Protein AF-A0A554IGR8-F1 (afdb_monomer)

Sequence (183 aa):
MKAIILAAGEGKRMLPLTRSVPKPLLRIKNKTILDYIFAALPEEIDHVVIVVGYLKKKIQEHIVGDDMANREEVVSCLSFEYSWVCAPSEYPRVSGIATIGEDRCIVEVIEKPEDPKSNMSAAGVMVIGSEIFNYTPTRHLNGEFYLTSLMNQFVKNYKVHAVIGDPRPQFISPDEIVKLNLL

Foldseek 3Di:
DEEEAEQADQPVVPPPQSVQPGQQQDDDDNDGVVRVVVVPDDPVHPYYHYHHHVVSVVVVVVVFDQFDFDPVLLVVQVVDQKAWEWEFAPQQQQAWAFDADPVQFTQAIDGRDPDHPHRTGTGSDIRDDPCLVVFDFDQDPVRDGDPRRSVRVVSNPDGYHHRYTYHDDDPPDPVSVVVVVVD

pLDDT: mean 86.44, std 9.11, range [54.78, 98.56]

Secondary structure (DSSP, 8-state):
-EEEEEE----GGGTTGGGTS-GGG-EETTEEHHHHHHHT--TT--EEEEEE-TTHHHHHHHHS-S----HHHHHHHTTSSSEEEEEE-S-TTSSEEEEE-TTSBEEEEEES-SS-S-SEEEEEEEE--GGGGGS-PPBPTTSPBPHHHHHHHHHHHS--EEEEPPP----SSHHHHHHHTT-

Solvent-accessible surface area (backbone atoms only — not comparable to full-atom values): 10598 Å² total; per-residue (Å²): 79,80,44,79,46,87,51,31,57,59,41,76,92,49,59,74,68,24,76,88,40,37,51,48,65,43,66,61,85,96,39,30,50,48,54,55,53,61,74,65,59,59,88,66,54,78,45,79,47,73,46,63,49,41,64,32,64,61,56,51,60,72,63,45,74,85,49,87,82,52,73,66,51,56,56,55,27,70,74,40,85,27,15,33,34,27,19,52,42,98,60,40,54,80,38,34,28,34,37,69,44,96,87,43,24,34,61,41,40,39,60,42,34,94,75,61,92,43,43,27,29,52,54,84,51,68,33,76,64,80,71,60,74,79,51,74,54,50,72,45,97,90,71,50,67,40,67,39,55,27,48,33,57,46,33,69,78,39,78,27,34,51,37,78,39,69,73,64,83,70,81,86,49,74,65,51,58,55,57,59,76,73,111

Mean predicted aligned error: 10.16 Å

Nearest PDB structures (foldseek):
  5z0a-assembly2_C-3  TM=5.706E-01  e=1.090E-10  Sulfurisphaera tokodaii str. 7
  3pkq-assembly3_C  TM=5.225E-01  e=1.421E-08  Salmonella enterica subsp. enterica serovar Typhimurium
  4b4b-assembly1_B-2  TM=5.246E-01  e=6.485E-08  Pseudomonas aeruginosa PAO1
  4b42-assembly2_B-3  TM=5.257E-01  e=7.840E-08  Pseudomonas aeruginosa PAO1
  4hoc-assembly1_A  TM=4.983E-01  e=2.357E-08  Aneurinibacillus thermoaerophilus

Radius of gyration: 18.06 Å; Cα contacts (8 Å, |Δi|>4): 307; chains: 1; bounding box: 44×44×48 Å

Structure (mmCIF, N/CA/C/O backbone):
data_AF-A0A554IGR8-F1
#
_entry.id   AF-A0A554IGR8-F1
#
loop_
_atom_site.group_PDB
_atom_site.id
_atom_site.type_symbol
_atom_site.label_atom_id
_atom_site.label_alt_id
_atom_site.label_comp_id
_atom_site.label_asym_id
_atom_site.label_entity_id
_atom_site.label_seq_id
_atom_site.pdbx_PDB_ins_code
_atom_site.Cartn_x
_atom_site.Cartn_y
_atom_site.Cartn_z
_atom_site.occupancy
_atom_site.B_iso_or_equiv
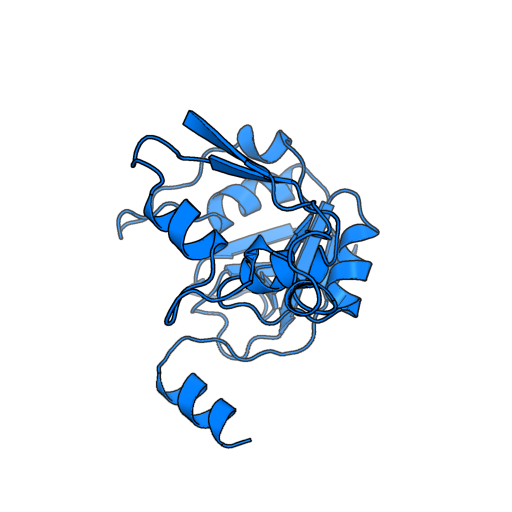_atom_site.auth_seq_id
_atom_site.auth_comp_id
_atom_site.auth_asym_id
_atom_site.auth_atom_id
_atom_site.pdbx_PDB_model_num
ATOM 1 N N . MET A 1 1 ? -10.960 8.496 -16.027 1.00 77.06 1 MET A N 1
ATOM 2 C CA . MET A 1 1 ? -11.425 7.302 -16.795 1.00 77.06 1 MET A CA 1
ATOM 3 C C . MET A 1 1 ? -10.674 6.070 -16.303 1.00 77.06 1 MET A C 1
ATOM 5 O O . MET A 1 1 ? -9.537 6.192 -15.876 1.00 77.06 1 MET A O 1
ATOM 9 N N . LYS A 1 2 ? -11.277 4.873 -16.362 1.00 70.62 2 LYS A N 1
ATOM 10 C CA . LYS A 1 2 ? -10.644 3.642 -15.848 1.00 70.62 2 LYS A CA 1
ATOM 11 C C . LYS A 1 2 ? -9.999 2.827 -16.972 1.00 70.62 2 LYS A C 1
ATOM 13 O O . LYS A 1 2 ? -10.607 2.673 -18.030 1.00 70.62 2 LYS A O 1
ATOM 18 N N . ALA A 1 3 ? -8.824 2.255 -16.718 1.00 66.62 3 ALA A N 1
ATOM 19 C CA . ALA A 1 3 ? -8.153 1.308 -17.610 1.00 66.62 3 ALA A CA 1
ATOM 20 C C . ALA A 1 3 ? -8.065 -0.089 -16.981 1.00 66.62 3 ALA A C 1
ATOM 22 O O . ALA A 1 3 ? -7.914 -0.231 -15.768 1.00 66.62 3 ALA A O 1
ATOM 23 N N . ILE A 1 4 ? -8.127 -1.129 -17.818 1.00 71.19 4 ILE A N 1
ATOM 24 C CA . ILE A 1 4 ? -7.912 -2.522 -17.409 1.00 71.19 4 ILE A CA 1
ATOM 25 C C . ILE A 1 4 ? -6.692 -3.070 -18.150 1.00 71.19 4 ILE A C 1
ATOM 27 O O . ILE A 1 4 ? -6.666 -3.077 -19.380 1.00 71.19 4 ILE A O 1
ATOM 31 N N . ILE A 1 5 ? -5.703 -3.575 -17.409 1.00 85.00 5 ILE A N 1
ATOM 32 C CA . ILE A 1 5 ? -4.516 -4.243 -17.959 1.00 85.00 5 ILE A CA 1
ATOM 33 C C . ILE A 1 5 ? -4.614 -5.746 -17.684 1.00 85.00 5 ILE A C 1
ATOM 35 O O . ILE A 1 5 ? -4.695 -6.189 -16.537 1.00 85.00 5 ILE A O 1
ATOM 39 N N . LEU A 1 6 ? -4.576 -6.554 -18.745 1.00 83.38 6 LEU A N 1
ATOM 40 C CA . LEU A 1 6 ? -4.605 -8.014 -18.644 1.00 83.38 6 LEU A CA 1
ATOM 41 C C . LEU A 1 6 ? -3.183 -8.573 -18.519 1.00 83.38 6 LEU A C 1
ATOM 43 O O . LEU A 1 6 ? -2.434 -8.643 -19.493 1.00 83.38 6 LEU A O 1
ATOM 47 N N . ALA A 1 7 ? -2.833 -9.021 -17.316 1.00 89.12 7 ALA A N 1
ATOM 48 C CA . ALA A 1 7 ? -1.498 -9.485 -16.945 1.00 89.12 7 ALA A CA 1
ATOM 49 C C . ALA A 1 7 ? -1.480 -10.956 -16.458 1.00 89.12 7 ALA A C 1
ATOM 51 O O . ALA A 1 7 ? -0.486 -11.425 -15.913 1.00 89.12 7 ALA A O 1
ATOM 52 N N . ALA A 1 8 ? -2.570 -11.708 -16.659 1.00 84.06 8 ALA A N 1
ATOM 53 C CA . ALA A 1 8 ? -2.774 -13.027 -16.049 1.00 84.06 8 ALA A CA 1
ATOM 54 C C . ALA A 1 8 ? -2.223 -14.237 -16.830 1.00 84.06 8 ALA A C 1
ATOM 56 O O . ALA A 1 8 ? -2.146 -15.334 -16.275 1.00 84.06 8 ALA A O 1
ATOM 57 N N . GLY A 1 9 ? -1.879 -14.074 -18.109 1.00 85.88 9 GLY A N 1
ATOM 58 C CA . GLY A 1 9 ? -1.561 -15.196 -18.997 1.00 85.88 9 GLY A CA 1
ATOM 59 C C . GLY A 1 9 ? -0.196 -15.851 -18.743 1.00 85.88 9 GLY A C 1
ATOM 60 O O . GLY A 1 9 ? 0.804 -15.167 -18.546 1.00 85.88 9 GLY A O 1
ATOM 61 N N . GLU 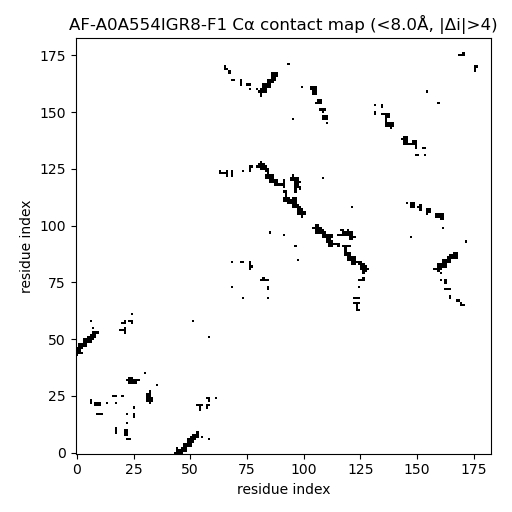A 1 10 ? -0.134 -17.182 -18.874 1.00 89.94 10 GLU A N 1
ATOM 62 C CA . GLU A 1 10 ? 1.105 -17.972 -18.720 1.00 89.94 10 GLU A CA 1
ATOM 63 C C . GLU A 1 10 ? 2.164 -17.697 -19.802 1.00 89.94 10 GLU A C 1
ATOM 65 O O . GLU A 1 10 ? 3.339 -18.003 -19.637 1.00 89.94 10 GLU A O 1
ATOM 70 N N . GLY A 1 11 ? 1.767 -17.149 -20.955 1.00 90.88 11 GLY A N 1
ATOM 71 C CA . GLY A 1 11 ? 2.710 -16.834 -22.029 1.00 90.88 11 GLY A CA 1
ATOM 72 C C . GLY A 1 11 ? 3.436 -18.062 -22.595 1.00 90.88 11 GLY A C 1
ATOM 73 O O . GLY A 1 11 ? 4.608 -17.955 -22.933 1.00 90.88 11 GLY A O 1
ATOM 74 N N . LYS A 1 12 ? 2.759 -19.213 -22.734 1.00 88.50 12 LYS A N 1
ATOM 75 C CA . LYS A 1 12 ? 3.353 -20.502 -23.168 1.00 88.50 12 LYS A CA 1
ATOM 76 C C . LYS A 1 12 ? 4.154 -20.430 -24.477 1.00 88.50 12 LYS A C 1
ATOM 78 O O . LYS A 1 12 ? 5.143 -21.131 -24.633 1.00 88.50 12 LYS A O 1
ATOM 83 N N . ARG A 1 13 ? 3.772 -19.536 -25.395 1.00 93.88 13 ARG A N 1
ATOM 84 C CA . ARG A 1 13 ? 4.483 -19.293 -26.668 1.00 93.88 13 ARG A CA 1
ATOM 85 C C . 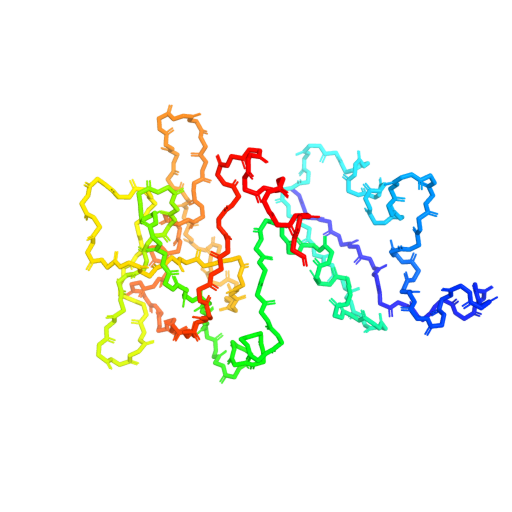ARG A 1 13 ? 5.846 -18.603 -26.513 1.00 93.88 13 ARG A C 1
ATOM 87 O O . ARG A 1 13 ? 6.603 -18.561 -27.468 1.00 93.88 13 ARG A O 1
ATOM 94 N N . MET A 1 14 ? 6.129 -18.038 -25.341 1.00 89.69 14 MET A N 1
ATOM 95 C CA . MET A 1 14 ? 7.370 -17.324 -25.015 1.00 89.69 14 MET A CA 1
ATOM 96 C C . MET A 1 14 ? 8.313 -18.176 -24.155 1.00 89.69 14 MET A C 1
ATOM 98 O O . MET A 1 14 ? 9.287 -17.661 -23.607 1.00 89.69 14 MET A O 1
ATOM 102 N N . LEU A 1 15 ? 8.026 -19.469 -23.989 1.00 86.75 15 LEU A N 1
ATOM 103 C CA . LEU A 1 15 ? 8.951 -20.373 -23.318 1.00 86.75 15 LEU A CA 1
ATOM 104 C C . LEU A 1 15 ? 10.293 -20.417 -24.081 1.00 86.75 15 LEU A C 1
ATOM 106 O O . LEU A 1 15 ? 10.292 -20.355 -25.309 1.00 86.75 15 LEU A O 1
ATOM 110 N N . PRO A 1 16 ? 11.433 -20.523 -23.372 1.00 94.75 16 PRO A N 1
ATOM 111 C CA . PRO A 1 16 ? 11.551 -20.749 -21.928 1.00 94.75 16 PRO A CA 1
ATOM 112 C C . PRO A 1 16 ? 11.460 -19.481 -21.061 1.00 94.75 16 PRO A C 1
ATOM 114 O O . PRO A 1 16 ? 11.399 -19.607 -19.840 1.00 94.75 16 PRO A O 1
ATOM 117 N N . LEU A 1 17 ? 11.418 -18.284 -21.654 1.00 91.00 17 LEU A N 1
ATOM 118 C CA . LEU A 1 17 ? 11.508 -17.003 -20.935 1.00 91.00 17 LEU A CA 1
ATOM 119 C C . LEU A 1 17 ? 10.406 -16.836 -19.888 1.00 91.00 17 LEU A C 1
ATOM 121 O O . LEU A 1 17 ? 10.638 -16.294 -18.811 1.00 91.00 17 LEU A O 1
ATOM 125 N N . THR A 1 18 ? 9.210 -17.337 -20.188 1.00 93.06 18 THR A N 1
ATOM 126 C CA . THR A 1 18 ? 8.048 -17.209 -19.308 1.00 93.06 18 THR A CA 1
ATOM 127 C C . THR A 1 18 ? 7.937 -18.278 -18.228 1.00 93.06 18 THR A C 1
ATOM 129 O O . THR A 1 18 ? 6.958 -18.281 -17.497 1.00 93.06 18 THR A O 1
ATOM 132 N N . ARG A 1 19 ? 8.919 -19.181 -18.081 1.00 93.81 19 ARG A N 1
ATOM 133 C CA . ARG A 1 19 ? 8.852 -20.280 -17.097 1.00 93.81 19 ARG A CA 1
ATOM 134 C C . ARG A 1 19 ? 8.891 -19.796 -15.642 1.00 93.81 19 ARG A C 1
ATOM 136 O O . ARG A 1 19 ? 8.279 -20.417 -14.778 1.00 93.81 19 ARG A O 1
ATOM 143 N N . SER A 1 20 ? 9.650 -18.739 -15.363 1.00 90.75 20 SER A N 1
ATOM 144 C CA . SER A 1 20 ? 9.856 -18.190 -14.011 1.00 90.75 20 SER A CA 1
ATOM 145 C C . SER A 1 20 ? 9.596 -16.683 -13.918 1.00 90.75 20 SER A C 1
ATOM 147 O O . SER A 1 20 ? 9.625 -16.119 -12.823 1.00 90.75 20 SER A O 1
ATOM 149 N N . VAL A 1 21 ? 9.308 -16.033 -15.048 1.00 92.12 21 VAL A N 1
ATOM 150 C CA . VAL A 1 21 ? 9.001 -14.603 -15.147 1.00 92.12 21 VAL A CA 1
ATOM 151 C C . VAL A 1 21 ? 7.709 -14.452 -15.951 1.00 92.12 21 VAL A C 1
ATOM 153 O O . VAL A 1 21 ? 7.653 -14.920 -17.085 1.00 92.12 21 VAL A O 1
ATOM 156 N N . PRO A 1 22 ? 6.641 -13.835 -15.418 1.00 93.31 22 PRO A N 1
ATOM 157 C CA . PRO A 1 22 ? 5.417 -13.662 -16.192 1.00 93.31 22 PRO A CA 1
ATOM 158 C C . PRO A 1 22 ? 5.676 -12.715 -17.367 1.00 93.31 22 PRO A C 1
ATOM 160 O O . PRO A 1 22 ? 6.459 -11.775 -17.246 1.00 93.31 22 PRO A O 1
ATOM 163 N N . LYS A 1 23 ? 5.002 -12.936 -18.507 1.00 95.75 23 LYS A N 1
ATOM 164 C CA . LYS A 1 23 ? 5.218 -12.140 -19.732 1.00 95.75 23 LYS A CA 1
ATOM 165 C C . LYS A 1 23 ? 5.220 -10.618 -19.480 1.00 95.75 23 LYS A C 1
ATOM 167 O O . LYS A 1 23 ? 6.131 -9.977 -19.993 1.00 95.75 23 LYS A O 1
ATOM 172 N N . PRO A 1 24 ? 4.286 -10.034 -18.698 1.00 94.56 24 PRO A N 1
ATOM 173 C CA . PRO A 1 24 ? 4.289 -8.599 -18.395 1.00 94.56 24 PRO A CA 1
ATOM 174 C C . PRO A 1 24 ? 5.589 -8.082 -17.761 1.00 94.56 24 PRO A C 1
ATOM 176 O O . PRO A 1 24 ? 5.929 -6.923 -17.952 1.00 94.56 24 PRO A O 1
ATOM 179 N N . LEU A 1 25 ? 6.342 -8.934 -17.059 1.00 94.94 25 LEU A N 1
ATOM 180 C CA . LEU A 1 25 ? 7.599 -8.570 -16.398 1.00 94.94 25 LEU A CA 1
ATOM 181 C C . LEU A 1 25 ? 8.849 -8.926 -17.208 1.00 94.94 25 LEU A C 1
ATOM 183 O O . LEU A 1 25 ? 9.968 -8.702 -16.745 1.00 94.94 25 LEU A O 1
ATOM 187 N N . LEU A 1 26 ? 8.696 -9.475 -18.418 1.00 94.56 26 LEU A N 1
ATOM 188 C CA . LEU A 1 26 ? 9.833 -9.610 -19.323 1.00 94.56 26 LEU A CA 1
ATOM 189 C C . LEU A 1 26 ? 10.370 -8.220 -19.661 1.00 94.56 26 LEU A C 1
ATOM 191 O O . LEU A 1 26 ? 9.604 -7.292 -19.927 1.00 94.56 26 LEU A O 1
ATOM 195 N N . ARG A 1 27 ? 11.695 -8.083 -19.643 1.00 92.81 27 ARG A N 1
ATOM 196 C CA . ARG A 1 27 ? 12.367 -6.808 -19.880 1.00 92.81 27 ARG A CA 1
ATOM 197 C C . ARG A 1 27 ? 12.650 -6.601 -21.362 1.00 92.81 27 ARG A C 1
ATOM 199 O O . ARG A 1 27 ? 13.173 -7.488 -22.034 1.00 92.81 27 ARG A O 1
ATOM 206 N N . ILE A 1 28 ? 12.337 -5.405 -21.845 1.00 92.44 28 ILE A N 1
ATOM 207 C CA . ILE A 1 28 ? 12.798 -4.869 -23.123 1.00 92.44 28 ILE A CA 1
ATOM 208 C C . ILE A 1 28 ? 13.694 -3.685 -22.762 1.00 92.44 28 ILE A C 1
ATOM 210 O O . ILE A 1 28 ? 13.233 -2.701 -22.187 1.00 92.44 28 ILE A O 1
ATOM 214 N N . LYS A 1 29 ? 14.996 -3.797 -23.046 1.00 91.81 29 LYS A N 1
ATOM 215 C CA . LYS A 1 29 ? 16.017 -2.896 -22.481 1.00 91.81 29 LYS A CA 1
ATOM 216 C C . LYS A 1 29 ? 15.926 -2.885 -20.940 1.00 91.81 29 LYS A C 1
ATOM 218 O O . LYS A 1 29 ? 15.974 -3.945 -20.324 1.00 91.81 29 LYS A O 1
ATOM 223 N N . ASN A 1 30 ? 15.804 -1.713 -20.319 1.00 88.81 30 ASN A N 1
ATOM 224 C CA . ASN A 1 30 ? 15.770 -1.514 -18.868 1.00 88.81 30 ASN A CA 1
ATOM 225 C C . ASN A 1 30 ? 14.352 -1.430 -18.272 1.00 88.81 30 ASN A C 1
ATOM 227 O O . ASN A 1 30 ? 14.226 -1.169 -17.081 1.00 88.81 30 ASN A O 1
ATOM 231 N N . LYS A 1 31 ? 13.299 -1.642 -19.071 1.00 86.38 31 LYS A N 1
ATOM 232 C CA . LYS A 1 31 ? 11.899 -1.559 -18.633 1.00 86.38 31 LYS A CA 1
ATOM 233 C C . LYS A 1 31 ? 11.168 -2.874 -18.882 1.00 86.38 31 LYS A C 1
ATOM 235 O O . LYS A 1 31 ? 11.452 -3.578 -19.855 1.00 86.38 31 LYS A O 1
ATOM 240 N N . THR A 1 32 ? 10.241 -3.230 -18.006 1.00 93.75 32 THR A N 1
ATOM 241 C CA . THR A 1 32 ? 9.337 -4.363 -18.232 1.00 93.75 32 THR A CA 1
ATOM 242 C C . THR A 1 32 ? 8.274 -4.011 -19.272 1.00 93.75 32 THR A C 1
ATOM 244 O O . THR A 1 32 ? 7.989 -2.837 -19.507 1.00 93.75 32 THR A O 1
ATOM 247 N N . ILE A 1 33 ? 7.660 -5.017 -19.905 1.00 91.25 33 ILE A N 1
ATOM 248 C CA . ILE A 1 33 ? 6.506 -4.801 -20.798 1.00 91.25 33 ILE A CA 1
ATOM 249 C C . ILE A 1 33 ? 5.400 -4.019 -20.072 1.00 91.25 33 ILE A C 1
ATOM 251 O O . ILE A 1 33 ? 4.779 -3.145 -20.673 1.00 91.25 33 ILE A O 1
ATOM 255 N N . LEU A 1 34 ? 5.178 -4.303 -18.788 1.00 91.25 34 LEU A N 1
ATOM 256 C CA . LEU A 1 34 ? 4.198 -3.610 -17.960 1.00 91.25 34 LEU A CA 1
ATOM 257 C C . LEU A 1 34 ? 4.544 -2.121 -17.773 1.00 91.25 34 LEU A C 1
ATOM 259 O O . LEU A 1 34 ? 3.657 -1.284 -17.921 1.00 91.25 34 LEU A O 1
ATOM 263 N N . ASP A 1 35 ? 5.820 -1.773 -17.575 1.00 91.00 35 ASP A N 1
ATOM 264 C CA . ASP A 1 35 ? 6.269 -0.371 -17.471 1.00 91.00 35 ASP A CA 1
ATOM 265 C C . ASP A 1 35 ? 6.009 0.420 -18.759 1.00 91.00 35 ASP A C 1
ATOM 267 O O . ASP A 1 35 ? 5.655 1.597 -18.716 1.00 91.00 35 ASP A O 1
ATOM 271 N N . TYR A 1 36 ? 6.172 -0.218 -19.922 1.00 86.12 36 TYR A N 1
ATOM 272 C CA . TYR A 1 36 ? 5.849 0.411 -21.205 1.00 86.12 36 TYR A CA 1
ATOM 273 C C . TYR A 1 36 ? 4.351 0.677 -21.361 1.00 86.12 36 TYR A C 1
ATOM 275 O O . TYR A 1 36 ? 3.983 1.696 -21.937 1.00 86.12 36 TYR A O 1
ATOM 283 N N . ILE A 1 37 ? 3.497 -0.217 -20.852 1.00 85.19 37 ILE A N 1
ATOM 284 C CA . ILE A 1 37 ? 2.043 -0.026 -20.878 1.00 85.19 37 ILE A CA 1
ATOM 285 C C . ILE A 1 37 ? 1.659 1.149 -19.980 1.00 85.19 37 ILE A C 1
ATOM 287 O O . ILE A 1 37 ? 0.926 2.021 -20.434 1.00 85.19 37 ILE A O 1
ATOM 291 N N . PHE A 1 38 ? 2.188 1.214 -18.752 1.00 86.31 38 PHE A N 1
ATOM 292 C CA . PHE A 1 38 ? 1.935 2.342 -17.851 1.00 86.31 38 PHE A CA 1
ATOM 293 C C . PHE A 1 38 ? 2.386 3.677 -18.446 1.00 86.31 38 PHE A C 1
ATOM 295 O O . PHE A 1 38 ? 1.632 4.641 -18.411 1.00 86.31 38 PHE A O 1
ATOM 302 N N . ALA A 1 39 ? 3.574 3.722 -19.057 1.00 84.56 39 ALA A N 1
ATOM 303 C CA . ALA A 1 39 ? 4.098 4.936 -19.684 1.00 84.56 39 ALA A CA 1
ATOM 304 C C . ALA A 1 39 ? 3.293 5.409 -20.911 1.00 84.56 39 ALA A C 1
ATOM 306 O O . ALA A 1 39 ? 3.479 6.538 -21.354 1.00 84.56 39 ALA A O 1
ATOM 307 N N . ALA A 1 40 ? 2.448 4.548 -21.484 1.00 86.00 40 ALA A N 1
ATOM 308 C CA . ALA A 1 40 ? 1.601 4.866 -22.630 1.00 86.00 40 ALA A CA 1
ATOM 309 C C . ALA A 1 40 ? 0.164 5.249 -22.235 1.00 86.00 40 ALA A C 1
ATOM 311 O O . ALA A 1 40 ? -0.633 5.572 -23.118 1.00 86.00 40 ALA A O 1
ATOM 312 N N . LEU A 1 41 ? -0.193 5.179 -20.947 1.00 79.12 41 LEU A N 1
ATOM 313 C CA . LEU A 1 41 ? -1.511 5.606 -20.484 1.00 79.12 41 LEU A CA 1
ATOM 314 C C . LEU A 1 41 ? -1.637 7.133 -20.611 1.00 79.12 41 LEU A C 1
ATOM 316 O O . LEU A 1 41 ? -0.716 7.845 -20.208 1.00 79.12 41 LEU A O 1
ATOM 320 N N . PRO A 1 42 ? -2.748 7.644 -21.167 1.00 76.62 42 PRO A N 1
ATOM 321 C CA . PRO A 1 42 ? -2.968 9.077 -21.283 1.00 76.62 42 PRO A CA 1
ATOM 322 C C . PRO A 1 42 ? -3.431 9.661 -19.935 1.00 76.62 42 PRO A C 1
ATOM 324 O O . PRO A 1 42 ? -3.919 8.927 -19.071 1.00 76.62 42 PRO A O 1
ATOM 327 N N . GLU A 1 43 ? -3.275 10.973 -19.749 1.00 82.44 43 GLU A N 1
ATOM 328 C CA . GLU A 1 43 ? -3.510 11.653 -18.461 1.00 82.44 43 GLU A CA 1
ATOM 329 C C . GLU A 1 43 ? -4.960 11.538 -17.956 1.00 82.44 43 GLU A C 1
ATOM 331 O O . GLU A 1 43 ? -5.214 11.639 -16.758 1.00 82.44 43 GLU A O 1
ATOM 336 N N . GLU A 1 44 ? -5.928 11.272 -18.838 1.00 83.19 44 GLU A N 1
ATOM 337 C CA . GLU A 1 44 ? -7.336 11.086 -18.478 1.00 83.19 44 GLU A CA 1
ATOM 338 C C . GLU A 1 44 ? -7.611 9.748 -17.763 1.00 83.19 44 GLU A C 1
ATOM 340 O O . GLU A 1 44 ? -8.721 9.536 -17.253 1.00 83.19 44 GLU A O 1
ATOM 345 N N . ILE A 1 45 ? -6.642 8.822 -17.733 1.00 70.62 45 ILE A N 1
ATOM 346 C CA . ILE A 1 45 ? -6.727 7.585 -16.950 1.00 70.62 45 ILE A CA 1
ATOM 347 C C . ILE A 1 45 ? -6.308 7.861 -15.504 1.00 70.62 45 ILE A C 1
ATOM 349 O O . ILE A 1 45 ? -5.132 7.996 -15.192 1.00 70.62 45 ILE A O 1
ATOM 353 N N . ASP A 1 46 ? -7.289 7.871 -14.605 1.00 74.31 46 ASP A N 1
ATOM 354 C CA . ASP A 1 46 ? -7.110 8.145 -13.173 1.00 74.31 46 ASP A CA 1
ATOM 355 C C . ASP A 1 46 ? -7.082 6.866 -12.318 1.00 74.31 46 ASP A C 1
ATOM 357 O O . ASP A 1 46 ? -6.665 6.898 -11.164 1.00 74.31 46 ASP A O 1
ATOM 361 N N . HIS A 1 47 ? -7.515 5.727 -12.873 1.00 74.25 47 HIS A N 1
ATOM 362 C CA . HIS A 1 47 ? -7.544 4.437 -12.184 1.00 74.25 47 HIS A CA 1
ATOM 363 C C . HIS A 1 47 ? -7.158 3.295 -13.124 1.00 74.25 47 HIS A C 1
ATOM 365 O O . HIS A 1 47 ? -7.701 3.166 -14.226 1.00 74.25 47 HIS A O 1
ATOM 371 N N . VAL A 1 48 ? -6.293 2.399 -12.647 1.00 79.44 48 VAL A N 1
ATOM 372 C CA . VAL A 1 48 ? -5.874 1.198 -13.378 1.00 79.44 48 VAL A CA 1
ATOM 373 C C . VAL A 1 48 ? -6.215 -0.049 -12.572 1.00 79.44 48 VAL A C 1
ATOM 375 O O . VAL A 1 48 ? -5.796 -0.202 -11.428 1.00 79.44 48 VAL A O 1
ATOM 378 N N . VAL A 1 49 ? -6.952 -0.971 -13.189 1.00 82.00 49 VAL A N 1
ATOM 379 C CA . VAL A 1 49 ? -7.210 -2.312 -12.655 1.00 82.00 49 VAL A CA 1
ATOM 380 C C . VAL A 1 49 ? -6.326 -3.306 -13.395 1.00 82.00 49 VAL A C 1
ATOM 382 O O . VAL A 1 49 ? -6.328 -3.357 -14.625 1.00 82.00 49 VAL A O 1
ATOM 385 N N . ILE A 1 50 ? -5.578 -4.128 -12.662 1.00 84.69 50 ILE A N 1
ATOM 386 C CA . ILE A 1 50 ? -4.638 -5.085 -13.253 1.00 84.69 50 ILE A CA 1
ATOM 387 C C . ILE A 1 50 ? -5.112 -6.495 -12.934 1.00 84.69 50 ILE A C 1
ATOM 389 O O . ILE A 1 50 ? -5.131 -6.926 -11.783 1.00 84.69 50 ILE A O 1
ATOM 393 N N . VAL A 1 51 ? -5.494 -7.230 -13.974 1.00 80.81 51 VAL A N 1
ATOM 394 C CA . VAL A 1 51 ? -5.952 -8.614 -13.845 1.00 80.81 51 VAL A CA 1
ATOM 395 C C . VAL A 1 51 ? -4.734 -9.529 -13.859 1.00 80.81 51 VAL A C 1
ATOM 397 O O . VAL A 1 51 ? -4.105 -9.718 -14.902 1.00 80.81 51 VAL A O 1
ATOM 400 N N . VAL A 1 52 ? -4.400 -10.104 -12.705 1.00 85.38 52 VAL A N 1
ATOM 401 C CA . VAL A 1 52 ? -3.230 -10.977 -12.512 1.00 85.38 52 VAL A CA 1
ATOM 402 C C . VAL A 1 52 ? -3.628 -12.441 -12.306 1.00 85.38 52 VAL A C 1
ATOM 404 O O . VAL A 1 52 ? -4.715 -12.748 -11.828 1.00 85.38 52 VAL A O 1
ATOM 407 N N . GLY A 1 53 ? -2.729 -13.365 -12.658 1.00 86.31 53 GLY A N 1
ATOM 408 C CA . GLY A 1 53 ? -2.974 -14.810 -12.602 1.00 86.31 53 GLY A CA 1
ATOM 409 C C . GLY A 1 53 ? -1.675 -15.601 -12.487 1.00 86.31 53 GLY A C 1
ATOM 410 O O . GLY A 1 53 ? -1.168 -15.813 -11.383 1.00 86.31 53 GLY A O 1
ATOM 411 N N . TYR A 1 54 ? -1.111 -16.024 -13.620 1.00 89.56 54 TYR A N 1
ATOM 412 C CA . TYR A 1 54 ? 0.176 -16.720 -13.649 1.00 89.56 54 TYR A CA 1
ATOM 413 C C . TYR A 1 54 ? 1.292 -15.869 -13.029 1.00 89.56 54 TYR A C 1
ATOM 415 O O . TYR A 1 54 ? 1.487 -14.718 -13.412 1.00 89.56 54 TYR A O 1
ATOM 423 N N . LEU A 1 55 ? 2.007 -16.439 -12.050 1.00 86.94 55 LEU A N 1
ATOM 424 C CA . LEU A 1 55 ? 3.029 -15.746 -11.252 1.00 86.94 55 LEU A CA 1
ATOM 425 C C . LEU A 1 55 ? 2.557 -14.382 -10.708 1.00 86.94 55 LEU A C 1
ATOM 427 O O . LEU A 1 55 ? 3.373 -13.474 -10.555 1.00 86.94 55 LEU A O 1
ATOM 431 N N . LYS A 1 56 ? 1.257 -14.250 -10.378 1.00 82.94 56 LYS A N 1
ATOM 432 C CA . LYS A 1 56 ? 0.628 -13.000 -9.908 1.00 82.94 56 LYS A CA 1
ATOM 433 C C . LYS A 1 56 ? 1.442 -12.250 -8.858 1.00 82.94 56 LYS A C 1
ATOM 435 O O . LYS A 1 56 ? 1.510 -11.033 -8.918 1.00 82.94 56 LYS A O 1
ATOM 440 N N . LYS A 1 57 ? 2.109 -12.981 -7.961 1.00 75.00 57 LYS A N 1
ATOM 441 C CA . LYS A 1 57 ? 2.931 -12.419 -6.885 1.00 75.00 57 LYS A CA 1
ATOM 442 C C . LYS A 1 57 ? 4.044 -11.519 -7.406 1.00 75.00 57 LYS A C 1
ATOM 444 O O . LYS A 1 57 ? 4.150 -10.397 -6.955 1.00 75.00 57 LYS A O 1
ATOM 449 N N . LYS A 1 58 ? 4.778 -11.958 -8.433 1.00 83.44 58 LYS A N 1
ATOM 450 C CA . LYS A 1 58 ? 5.846 -11.153 -9.041 1.00 83.44 58 LYS A CA 1
ATOM 451 C C . LYS A 1 58 ? 5.303 -9.867 -9.659 1.00 83.44 58 LYS A C 1
ATOM 453 O O . LYS A 1 58 ? 5.986 -8.857 -9.670 1.00 83.44 58 LYS A O 1
ATOM 458 N N . ILE A 1 59 ? 4.086 -9.921 -10.207 1.00 83.56 59 ILE A N 1
ATOM 459 C CA . ILE A 1 59 ? 3.428 -8.749 -10.797 1.00 83.56 59 ILE A CA 1
ATOM 460 C C . ILE A 1 59 ? 3.008 -7.792 -9.688 1.00 83.56 59 ILE A C 1
ATOM 462 O O . ILE A 1 59 ? 3.281 -6.609 -9.801 1.00 83.56 59 ILE A O 1
ATOM 466 N N . GLN A 1 60 ? 2.412 -8.306 -8.609 1.00 76.56 60 GLN A N 1
ATOM 467 C CA . GLN A 1 60 ? 2.071 -7.512 -7.428 1.00 76.56 60 GLN A CA 1
ATOM 468 C C . GLN A 1 60 ? 3.323 -6.856 -6.833 1.00 76.56 60 GLN A C 1
ATOM 470 O O . GLN A 1 60 ? 3.335 -5.645 -6.699 1.00 76.56 60 GLN A O 1
ATOM 475 N N . GLU A 1 61 ? 4.391 -7.620 -6.589 1.00 75.50 61 GLU A N 1
ATOM 476 C CA . GLU A 1 61 ? 5.686 -7.124 -6.094 1.00 75.50 61 GLU A CA 1
ATOM 477 C C . GLU A 1 61 ? 6.292 -6.039 -6.997 1.00 75.50 61 GLU A C 1
ATOM 479 O O . GLU A 1 61 ? 6.845 -5.078 -6.492 1.00 75.50 61 GLU A O 1
ATOM 484 N N . HIS A 1 62 ? 6.165 -6.155 -8.325 1.00 81.81 62 HIS A N 1
ATOM 485 C CA . HIS A 1 62 ? 6.640 -5.125 -9.263 1.00 81.81 62 HIS A CA 1
ATOM 486 C C . HIS A 1 62 ? 5.820 -3.825 -9.199 1.00 81.81 62 HIS A C 1
ATOM 488 O O . HIS A 1 62 ? 6.302 -2.778 -9.618 1.00 81.81 62 HIS A O 1
ATOM 494 N N . ILE A 1 63 ? 4.571 -3.895 -8.733 1.00 77.56 63 ILE A N 1
ATOM 495 C CA . ILE A 1 63 ? 3.647 -2.752 -8.659 1.00 77.56 63 ILE A CA 1
ATOM 496 C C . ILE A 1 63 ? 3.642 -2.117 -7.260 1.00 77.56 63 ILE A C 1
ATOM 498 O O . ILE A 1 63 ? 3.328 -0.934 -7.141 1.00 77.56 63 ILE A O 1
ATOM 502 N N . VAL A 1 64 ? 3.973 -2.871 -6.205 1.00 66.81 64 VAL A N 1
ATOM 503 C CA . VAL A 1 64 ? 4.183 -2.308 -4.863 1.00 66.81 64 VAL A CA 1
ATOM 504 C C . VAL A 1 64 ? 5.393 -1.374 -4.959 1.00 66.81 64 VAL A C 1
ATOM 506 O O . VAL A 1 64 ? 6.470 -1.824 -5.324 1.00 66.81 64 VAL A O 1
ATOM 509 N N . GLY A 1 65 ? 5.173 -0.074 -4.735 1.00 63.75 65 GLY A N 1
ATOM 510 C CA . GLY A 1 65 ? 6.119 1.006 -5.036 1.00 63.75 65 GLY A CA 1
ATOM 511 C C . GLY A 1 65 ? 7.413 0.960 -4.220 1.00 63.75 65 GLY A C 1
ATOM 512 O O . GLY A 1 65 ? 8.314 0.175 -4.490 1.00 63.75 65 GLY A O 1
ATOM 513 N N . ASP A 1 66 ? 7.538 1.848 -3.246 1.00 61.28 66 ASP A N 1
ATOM 514 C CA . ASP A 1 66 ? 8.686 1.966 -2.344 1.00 61.28 66 ASP A CA 1
ATOM 515 C C . ASP A 1 66 ? 8.511 1.156 -1.044 1.00 61.28 66 ASP A C 1
ATOM 517 O O . ASP A 1 66 ? 9.227 1.368 -0.074 1.00 61.28 66 ASP A O 1
ATOM 521 N N . ASP A 1 67 ? 7.578 0.201 -0.999 1.00 71.12 67 ASP A N 1
ATOM 522 C CA . ASP A 1 67 ? 7.321 -0.618 0.191 1.00 71.12 67 ASP A CA 1
ATOM 523 C C . ASP A 1 67 ? 7.808 -2.067 0.018 1.00 71.12 67 ASP A C 1
ATOM 525 O O . ASP A 1 67 ? 7.624 -2.695 -1.024 1.00 71.12 67 ASP A O 1
ATOM 529 N N . MET A 1 68 ? 8.411 -2.622 1.071 1.00 73.94 68 MET A N 1
ATOM 530 C CA . MET A 1 68 ? 9.023 -3.956 1.092 1.00 73.94 68 MET A CA 1
ATOM 531 C C . MET A 1 68 ? 8.256 -4.931 1.995 1.00 73.94 68 MET A C 1
ATOM 533 O O . MET A 1 68 ? 8.837 -5.580 2.865 1.00 73.94 68 MET A O 1
ATOM 537 N N . ALA A 1 69 ? 6.940 -5.041 1.805 1.00 76.81 69 ALA A N 1
ATOM 538 C CA . ALA A 1 69 ? 6.131 -5.981 2.577 1.00 76.81 69 ALA A CA 1
ATOM 539 C C . ALA A 1 69 ? 6.509 -7.448 2.299 1.00 76.81 69 ALA A C 1
ATOM 541 O O . ALA A 1 69 ? 6.723 -7.853 1.151 1.00 76.81 69 ALA A O 1
ATOM 542 N N . ASN A 1 70 ? 6.550 -8.266 3.352 1.00 78.00 70 ASN A N 1
ATOM 543 C CA . ASN A 1 70 ? 6.907 -9.679 3.239 1.00 78.00 70 ASN A CA 1
ATOM 544 C C . ASN A 1 70 ? 5.682 -10.563 2.909 1.00 78.00 70 ASN A C 1
ATOM 546 O O . ASN A 1 70 ? 4.521 -10.144 2.927 1.00 78.00 70 ASN A O 1
ATOM 550 N N . ARG A 1 71 ? 5.930 -11.839 2.588 1.00 71.31 71 ARG A N 1
ATOM 551 C CA . ARG A 1 71 ? 4.867 -12.786 2.207 1.00 71.31 71 ARG A CA 1
ATOM 552 C C . ARG A 1 71 ? 3.819 -12.984 3.306 1.00 71.31 71 ARG A C 1
ATOM 554 O O . ARG A 1 71 ? 2.644 -13.162 2.981 1.00 71.31 71 ARG A O 1
ATOM 561 N N . GLU A 1 72 ? 4.251 -13.075 4.553 1.00 76.94 72 GLU A N 1
ATOM 562 C CA . GLU A 1 72 ? 3.396 -13.392 5.698 1.00 76.94 72 GLU A CA 1
ATOM 563 C C . GLU A 1 72 ? 2.448 -12.231 5.990 1.00 76.94 72 GLU A C 1
ATOM 565 O O . GLU A 1 72 ? 1.254 -12.455 6.180 1.00 76.94 72 GLU A O 1
ATOM 570 N N . GLU A 1 73 ? 2.941 -10.998 5.874 1.00 84.62 73 GLU A N 1
ATOM 571 C CA . GLU A 1 73 ? 2.148 -9.771 5.981 1.00 84.62 73 GLU A CA 1
ATOM 572 C C . GLU A 1 73 ? 1.035 -9.720 4.933 1.00 84.62 73 GLU A C 1
ATOM 574 O O . GLU A 1 73 ? -0.133 -9.533 5.273 1.00 84.62 73 GLU A O 1
ATOM 579 N N . VAL A 1 74 ? 1.364 -9.975 3.661 1.00 74.56 74 VAL A N 1
ATOM 580 C CA . VAL A 1 74 ? 0.365 -9.991 2.579 1.00 74.56 74 VAL A CA 1
ATOM 581 C C . VAL A 1 74 ? -0.690 -11.075 2.820 1.00 74.56 74 VAL A C 1
ATOM 583 O O . VAL A 1 74 ? -1.881 -10.836 2.626 1.00 74.56 74 VAL A O 1
ATOM 586 N N . VAL A 1 75 ? -0.281 -12.276 3.242 1.00 70.19 75 VAL A N 1
ATOM 587 C CA . VAL A 1 75 ? -1.219 -13.376 3.539 1.00 70.19 75 VAL A CA 1
ATOM 588 C C . VAL A 1 75 ? -2.113 -13.038 4.734 1.00 70.19 75 VAL A C 1
ATOM 590 O O . VAL A 1 75 ? -3.313 -13.310 4.689 1.00 70.19 75 VAL A O 1
ATOM 593 N N . SER A 1 76 ? -1.553 -12.418 5.771 1.00 79.38 76 SER A N 1
ATOM 594 C CA . SER A 1 76 ? -2.299 -11.964 6.944 1.00 79.38 76 SER A CA 1
ATOM 595 C C . SER A 1 76 ? -3.335 -10.907 6.562 1.00 79.38 76 SER A C 1
ATOM 597 O O . SER A 1 76 ? -4.508 -11.050 6.899 1.00 79.38 76 SER A O 1
ATOM 599 N N . CYS A 1 77 ? -2.956 -9.924 5.738 1.00 80.00 77 CYS A N 1
ATOM 600 C CA . CYS A 1 77 ? -3.871 -8.905 5.219 1.00 80.00 77 CYS A CA 1
ATOM 601 C C . CYS A 1 77 ? -5.096 -9.505 4.519 1.00 80.00 77 CYS A 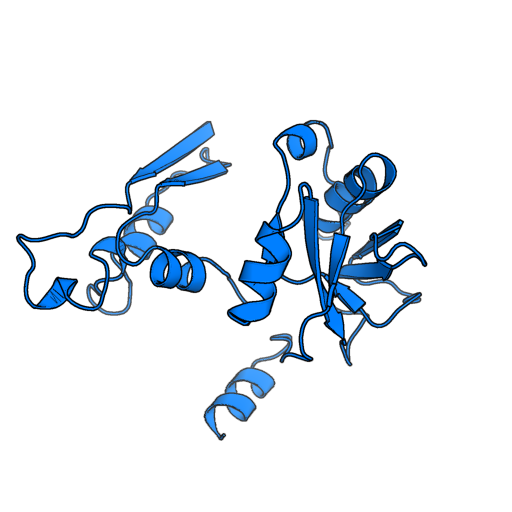C 1
ATOM 603 O O . CYS A 1 77 ? -6.222 -9.067 4.752 1.00 80.00 77 CYS A O 1
ATOM 605 N N . LEU A 1 78 ? -4.896 -10.551 3.714 1.00 71.44 78 LEU A N 1
ATOM 606 C CA . LEU A 1 78 ? -5.972 -11.228 2.982 1.00 71.44 78 LEU A CA 1
ATOM 607 C C . LEU A 1 78 ? -6.948 -12.012 3.876 1.00 71.44 78 LEU A C 1
ATOM 609 O O . LEU A 1 78 ? -7.958 -12.501 3.375 1.00 71.44 78 LEU A O 1
ATOM 613 N N . SER A 1 79 ? -6.652 -12.160 5.169 1.00 83.31 79 SER A N 1
ATOM 614 C CA . SER A 1 79 ? -7.498 -12.889 6.124 1.00 83.31 79 SER A CA 1
ATOM 615 C C . SER A 1 79 ? -8.582 -12.014 6.767 1.00 83.31 79 SER A C 1
ATOM 617 O O . SER A 1 79 ? -9.388 -12.519 7.546 1.00 83.31 79 SER A O 1
ATOM 619 N N . PHE A 1 80 ? -8.618 -10.720 6.442 1.00 87.69 80 PHE A N 1
ATOM 620 C CA . PHE A 1 80 ? -9.580 -9.754 6.968 1.00 87.69 80 PHE A CA 1
ATOM 621 C C . PHE A 1 80 ? -10.355 -9.091 5.831 1.00 87.69 80 PHE A C 1
ATOM 623 O O . PHE A 1 80 ? -9.826 -8.921 4.734 1.00 87.69 80 PHE A O 1
ATOM 630 N N . GLU A 1 81 ? -11.596 -8.687 6.112 1.00 89.62 81 GLU A N 1
ATOM 631 C CA . GLU A 1 81 ? -12.424 -7.930 5.165 1.00 89.62 81 GLU A CA 1
ATOM 632 C C . GLU A 1 81 ? -11.739 -6.619 4.760 1.00 89.62 81 GLU A C 1
ATOM 634 O O . GLU A 1 81 ? -11.558 -6.361 3.572 1.00 89.62 81 GLU A O 1
ATOM 639 N N . TYR A 1 82 ? -11.279 -5.850 5.754 1.00 94.00 82 TYR A N 1
ATOM 640 C CA . TYR A 1 82 ? -10.400 -4.703 5.561 1.00 94.00 82 TYR A CA 1
ATOM 641 C C . TYR A 1 82 ? -9.170 -4.829 6.445 1.00 94.00 82 TYR A C 1
ATOM 643 O O . TYR A 1 82 ? -9.265 -5.133 7.638 1.00 94.00 82 TYR A O 1
ATOM 651 N N . SER A 1 83 ? -8.006 -4.560 5.871 1.00 94.69 83 SER A N 1
ATOM 652 C CA . SER A 1 83 ? -6.747 -4.579 6.603 1.00 94.69 83 SER A CA 1
ATOM 653 C C . SER A 1 83 ? -5.722 -3.650 5.994 1.00 94.69 83 SER A C 1
ATOM 655 O O . SER A 1 83 ? -5.802 -3.282 4.825 1.00 94.69 83 SER A O 1
ATOM 657 N N . T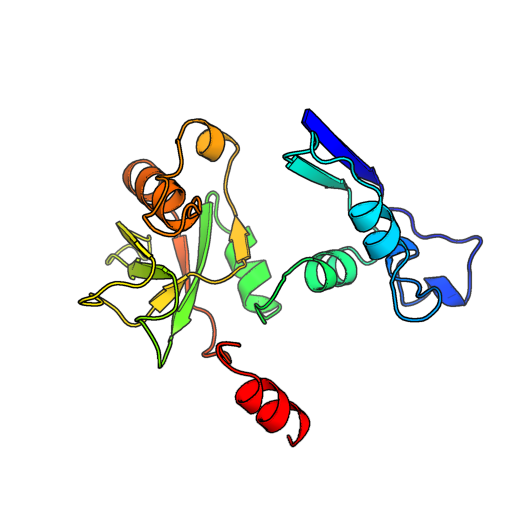RP A 1 84 ? -4.726 -3.298 6.790 1.00 96.06 84 TRP A N 1
ATOM 658 C CA . TRP A 1 84 ? -3.591 -2.510 6.347 1.00 96.06 84 TRP A CA 1
ATOM 659 C C . TRP A 1 84 ? -2.355 -2.961 7.118 1.00 96.06 84 TRP A C 1
ATOM 661 O O . TRP A 1 84 ? -2.404 -3.109 8.341 1.00 96.06 84 TRP A O 1
ATOM 671 N N . VAL A 1 85 ? -1.259 -3.215 6.405 1.00 94.38 85 VAL A N 1
ATOM 672 C CA . VAL A 1 85 ? 0.043 -3.434 7.030 1.00 94.38 85 VAL A CA 1
ATOM 673 C C . VAL A 1 85 ? 0.488 -2.153 7.734 1.00 94.38 85 VAL A C 1
ATOM 675 O O . VAL A 1 85 ? 0.582 -1.089 7.123 1.00 94.38 85 VAL A O 1
ATOM 678 N N . CYS A 1 86 ? 0.787 -2.272 9.023 1.00 96.00 86 CYS A N 1
ATOM 679 C CA . CYS A 1 86 ? 1.392 -1.230 9.835 1.00 96.00 86 CYS A CA 1
ATOM 680 C C . CYS A 1 86 ? 2.735 -1.733 10.364 1.00 96.00 86 CYS A C 1
ATOM 682 O O . CYS A 1 86 ? 2.778 -2.731 11.084 1.00 96.00 86 CYS A O 1
ATOM 684 N N . ALA A 1 87 ? 3.819 -1.038 10.042 1.00 94.12 87 ALA A N 1
ATOM 685 C CA . ALA A 1 87 ? 5.173 -1.416 10.436 1.00 94.12 87 ALA A CA 1
ATOM 686 C C . ALA A 1 87 ? 5.772 -0.386 11.409 1.00 94.12 87 ALA A C 1
ATOM 688 O O . ALA A 1 87 ? 5.539 0.814 11.239 1.00 94.12 87 ALA A O 1
ATOM 689 N N . PRO A 1 88 ? 6.555 -0.805 12.417 1.00 94.94 88 PRO A N 1
ATOM 690 C CA . PRO A 1 88 ? 7.308 0.128 13.248 1.00 94.94 88 PRO A CA 1
ATOM 691 C C . PRO A 1 88 ? 8.260 0.988 12.404 1.00 94.94 88 PRO A C 1
ATOM 693 O O . PRO A 1 88 ? 8.976 0.475 11.544 1.00 94.94 88 PRO A O 1
ATOM 696 N N . SER A 1 89 ? 8.283 2.292 12.675 1.00 91.38 89 SER A N 1
ATOM 697 C CA . SER A 1 89 ? 9.112 3.280 11.981 1.00 91.38 89 SER A CA 1
ATOM 698 C C . SER A 1 89 ? 9.962 4.080 12.967 1.00 91.38 89 SER A C 1
ATOM 700 O O . SER A 1 89 ? 9.468 4.561 13.987 1.00 91.38 89 SER A O 1
ATOM 702 N N . GLU A 1 90 ? 11.242 4.267 12.633 1.00 89.75 90 GLU A N 1
ATOM 703 C CA . GLU A 1 90 ? 12.144 5.191 13.341 1.00 89.75 90 GLU A CA 1
ATOM 704 C C . GLU A 1 90 ? 11.890 6.662 12.963 1.00 89.75 90 GLU A C 1
ATOM 706 O O . GLU A 1 90 ? 12.274 7.576 13.693 1.00 89.75 90 GLU A O 1
ATOM 711 N N . TYR A 1 91 ? 11.189 6.900 11.850 1.00 90.06 91 TYR A N 1
ATOM 712 C CA . TYR A 1 91 ? 10.919 8.220 11.280 1.00 90.06 91 TYR A CA 1
ATOM 713 C C . TYR A 1 91 ? 9.407 8.470 11.152 1.00 90.06 91 TYR A C 1
ATOM 715 O O . TYR A 1 91 ? 8.879 8.609 10.053 1.00 90.06 91 TYR A O 1
ATOM 723 N N . PRO A 1 92 ? 8.646 8.573 12.253 1.00 92.12 92 PRO A N 1
ATOM 724 C CA . PRO A 1 92 ? 7.190 8.675 12.170 1.00 92.12 92 PRO A CA 1
ATOM 725 C C . PRO A 1 92 ? 6.676 9.990 11.547 1.00 92.12 92 PRO A C 1
ATOM 727 O O . PRO A 1 92 ? 5.496 10.145 11.279 1.00 92.12 92 PRO A O 1
ATOM 730 N N . ARG A 1 93 ? 7.541 10.977 11.304 1.00 92.94 93 ARG A N 1
ATOM 731 C CA . ARG A 1 93 ? 7.145 12.295 10.774 1.00 92.94 93 ARG A CA 1
ATOM 732 C C . ARG A 1 93 ? 7.168 12.379 9.248 1.00 92.94 93 ARG A C 1
ATOM 734 O O . ARG A 1 93 ? 6.786 13.408 8.702 1.00 92.94 93 ARG A O 1
ATOM 741 N N . VAL A 1 94 ? 7.635 11.335 8.560 1.00 88.12 94 VAL A N 1
ATOM 742 C CA . VAL A 1 94 ? 7.845 11.362 7.098 1.00 88.12 94 VAL A CA 1
ATOM 743 C C . VAL A 1 94 ? 6.871 10.477 6.319 1.00 88.12 94 VAL A C 1
ATOM 745 O O . VAL A 1 94 ? 6.883 10.512 5.092 1.00 88.12 94 VAL A O 1
ATOM 748 N N . SER A 1 95 ? 5.997 9.746 7.013 1.00 89.69 95 SER A N 1
ATOM 749 C CA . SER A 1 95 ? 5.007 8.830 6.434 1.00 89.69 95 SER A CA 1
ATOM 750 C C . SER A 1 95 ? 3.636 8.968 7.109 1.00 89.69 95 SER A C 1
ATOM 752 O O . SER A 1 95 ? 3.461 9.753 8.047 1.00 89.69 95 SER A O 1
ATOM 754 N N . GLY A 1 96 ? 2.645 8.220 6.619 1.00 93.06 96 GLY A N 1
ATOM 755 C CA . GLY A 1 96 ? 1.354 8.063 7.281 1.00 93.06 96 GLY A CA 1
ATOM 756 C C . GLY A 1 96 ? 1.482 7.235 8.556 1.00 93.06 96 GLY A C 1
ATOM 757 O O . GLY A 1 96 ? 1.990 6.120 8.514 1.00 93.06 96 GLY A O 1
ATOM 758 N N . ILE A 1 97 ? 1.012 7.757 9.688 1.00 97.25 97 ILE A N 1
ATOM 759 C CA . ILE A 1 97 ? 1.094 7.097 10.998 1.00 97.25 97 ILE A CA 1
ATOM 760 C C . ILE A 1 97 ? -0.278 6.662 11.467 1.00 97.25 97 ILE A C 1
ATOM 762 O O . ILE A 1 97 ? -1.174 7.490 11.640 1.00 97.25 97 ILE A O 1
ATOM 766 N N . ALA A 1 98 ? -0.416 5.360 11.697 1.00 97.75 98 ALA A N 1
ATOM 767 C CA . ALA A 1 98 ? -1.619 4.719 12.188 1.00 97.75 98 ALA A CA 1
ATOM 768 C C . ALA A 1 98 ? -1.620 4.656 13.721 1.00 97.75 98 ALA A C 1
ATOM 770 O O . ALA A 1 98 ? -0.706 4.124 14.352 1.00 97.75 98 ALA A O 1
ATOM 771 N N . THR A 1 99 ? -2.687 5.138 14.343 1.00 98.12 99 THR A N 1
ATOM 772 C CA . THR A 1 99 ? -2.994 4.822 15.740 1.00 98.12 99 THR A CA 1
ATOM 773 C C . THR A 1 99 ? -3.823 3.544 15.758 1.00 98.12 99 THR A C 1
ATOM 775 O O . THR A 1 99 ? -4.840 3.456 15.070 1.00 98.12 99 THR A O 1
ATOM 778 N N . ILE A 1 100 ? -3.384 2.545 16.523 1.00 98.19 100 ILE A N 1
ATOM 779 C CA . ILE A 1 100 ? -4.019 1.224 16.594 1.00 98.19 100 ILE A CA 1
ATOM 780 C C . ILE A 1 100 ? -4.734 1.105 17.940 1.00 98.19 100 ILE A C 1
ATOM 782 O O . ILE A 1 100 ? -4.135 1.365 18.984 1.00 98.19 100 ILE A O 1
ATOM 786 N N . GLY A 1 101 ? -6.014 0.740 17.907 1.00 97.25 101 GLY A N 1
ATOM 787 C CA . GLY A 1 101 ? -6.831 0.509 19.093 1.00 97.25 101 GLY A CA 1
ATOM 788 C C . GLY A 1 101 ? -6.583 -0.856 19.737 1.00 97.25 101 GLY A C 1
ATOM 789 O O . GLY A 1 101 ? -5.891 -1.720 19.196 1.00 97.25 101 GLY A O 1
ATOM 790 N N . GLU A 1 102 ? -7.200 -1.073 20.898 1.00 95.44 102 GLU A N 1
ATOM 791 C CA . GLU A 1 102 ? -7.088 -2.330 21.654 1.00 95.44 102 GLU A CA 1
ATOM 792 C C . GLU A 1 102 ? -7.615 -3.546 20.875 1.00 95.44 102 GLU A C 1
ATOM 794 O O . GLU A 1 102 ? -7.076 -4.644 21.000 1.00 95.44 102 GLU A O 1
ATOM 799 N N . ASP A 1 103 ? -8.616 -3.353 20.008 1.00 95.81 103 ASP A N 1
ATOM 800 C CA . ASP A 1 103 ? -9.190 -4.404 19.156 1.00 95.81 103 ASP A CA 1
ATOM 801 C C . ASP A 1 103 ? -8.368 -4.686 17.887 1.00 95.81 103 ASP A C 1
ATOM 803 O O . ASP A 1 103 ? -8.840 -5.371 16.975 1.00 95.81 103 ASP A O 1
ATOM 807 N N . ARG A 1 104 ? -7.132 -4.170 17.831 1.00 96.75 104 ARG A N 1
ATOM 808 C CA . ARG A 1 104 ? -6.199 -4.305 16.703 1.00 96.75 104 ARG A CA 1
ATOM 809 C C . ARG A 1 104 ? -6.703 -3.670 15.410 1.00 96.75 104 ARG A C 1
ATOM 811 O O . ARG A 1 104 ? -6.149 -3.950 14.348 1.00 96.75 104 ARG A O 1
ATOM 818 N N . CYS A 1 105 ? -7.702 -2.796 15.483 1.00 98.19 105 CYS A N 1
ATOM 819 C CA . CYS A 1 105 ? -8.122 -1.989 14.349 1.00 98.19 105 CYS A CA 1
ATOM 820 C C . CYS A 1 105 ? -7.455 -0.611 14.376 1.00 98.19 105 CYS A C 1
ATOM 822 O O . CYS A 1 105 ? -7.124 -0.068 15.432 1.00 98.19 105 CYS A O 1
ATOM 824 N N . ILE A 1 106 ? -7.249 -0.040 13.195 1.00 98.44 106 ILE A N 1
ATOM 825 C CA . ILE A 1 106 ? -6.753 1.328 13.043 1.00 98.44 106 ILE A CA 1
ATOM 826 C C . ILE A 1 106 ? -7.879 2.283 13.435 1.00 98.44 106 ILE A C 1
ATOM 828 O O . ILE A 1 106 ? -8.977 2.191 12.892 1.00 98.44 106 ILE A O 1
ATOM 832 N N . VAL A 1 107 ? -7.606 3.194 14.368 1.00 97.94 107 VAL A N 1
ATOM 833 C CA . VAL A 1 107 ? -8.586 4.194 14.834 1.00 97.94 107 VAL A CA 1
ATOM 834 C C . VAL A 1 107 ? -8.388 5.558 14.182 1.00 97.94 107 VAL A C 1
ATOM 836 O O . VAL A 1 107 ? -9.326 6.339 14.058 1.00 97.94 107 VAL A O 1
ATOM 839 N N . GLU A 1 108 ? -7.161 5.854 13.766 1.00 97.88 108 GLU A N 1
ATOM 840 C CA . GLU A 1 108 ? -6.790 7.112 13.132 1.00 97.88 108 GLU A CA 1
ATOM 841 C C . GLU A 1 108 ? -5.551 6.879 12.278 1.00 97.88 108 GLU A C 1
ATOM 843 O O . GLU A 1 108 ? -4.682 6.087 12.648 1.00 97.88 108 GLU A O 1
ATOM 848 N N . VAL A 1 109 ? -5.445 7.589 11.160 1.00 97.31 109 VAL A N 1
ATOM 849 C CA . VAL A 1 109 ? -4.194 7.678 10.411 1.00 97.31 109 VAL A CA 1
ATOM 850 C C . VAL A 1 109 ? -3.927 9.132 10.030 1.00 97.31 109 VAL A C 1
ATOM 852 O O . VAL A 1 109 ? -4.823 9.836 9.562 1.00 97.31 109 VAL A O 1
ATOM 855 N N . ILE A 1 110 ? -2.706 9.607 10.266 1.00 96.00 110 ILE A N 1
ATOM 856 C CA . ILE A 1 110 ? -2.310 10.996 10.002 1.00 96.00 110 ILE A CA 1
ATOM 857 C C . ILE A 1 110 ? -1.087 10.996 9.097 1.00 96.00 110 ILE A C 1
ATOM 859 O O . ILE A 1 110 ? -0.101 10.330 9.395 1.00 96.00 110 ILE A O 1
ATOM 863 N N . GLU A 1 111 ? -1.139 11.756 8.004 1.00 93.62 111 GLU A N 1
ATOM 864 C CA . GLU A 1 111 ? 0.020 11.933 7.131 1.00 93.62 111 GLU A CA 1
ATOM 865 C C . GLU A 1 111 ? 1.019 12.886 7.774 1.00 93.62 111 GLU A C 1
ATOM 867 O O . GLU A 1 111 ? 0.654 14.023 8.078 1.00 93.62 111 GLU A O 1
ATOM 872 N N . LYS A 1 112 ? 2.270 12.436 7.934 1.00 92.75 112 LYS A N 1
ATOM 873 C CA . LYS A 1 112 ? 3.407 13.261 8.375 1.00 92.75 112 LYS A CA 1
ATOM 874 C C . LYS A 1 112 ? 3.069 14.108 9.616 1.00 92.75 112 LYS A C 1
ATOM 876 O O . LYS A 1 112 ? 3.164 15.336 9.570 1.00 92.75 112 LYS A O 1
ATOM 881 N N . PRO A 1 113 ? 2.622 13.478 10.720 1.00 94.56 113 PRO A N 1
ATOM 882 C CA . PRO A 1 113 ? 2.161 14.199 11.901 1.00 94.56 113 PRO A CA 1
ATOM 883 C C . PRO A 1 113 ? 3.277 15.034 12.541 1.00 94.56 113 PRO A C 1
ATOM 885 O O . PRO A 1 113 ? 4.400 14.564 12.732 1.00 94.56 113 PRO A O 1
ATOM 888 N N . GLU A 1 114 ? 2.941 16.254 12.964 1.00 93.62 114 GLU A N 1
ATOM 889 C CA . GLU A 1 114 ? 3.820 17.081 13.804 1.00 93.62 114 GLU A CA 1
ATOM 890 C C . GLU A 1 114 ? 3.959 16.540 15.234 1.00 93.62 114 GLU A C 1
ATOM 892 O O . GLU A 1 114 ? 4.948 16.825 15.904 1.00 93.62 114 GLU A O 1
ATOM 897 N N . ASP A 1 115 ? 3.005 15.753 15.722 1.00 95.12 115 ASP A N 1
ATOM 898 C CA . ASP A 1 115 ? 3.115 15.055 17.002 1.00 95.12 115 ASP A CA 1
ATOM 899 C C . ASP A 1 115 ? 2.547 13.632 16.860 1.00 95.12 115 ASP A C 1
ATOM 901 O O . ASP A 1 115 ? 1.332 13.429 16.947 1.00 95.12 115 ASP A O 1
ATOM 905 N N . PRO A 1 116 ? 3.391 12.646 16.498 1.00 95.44 116 PRO A N 1
ATOM 906 C CA . PRO A 1 116 ? 2.936 11.288 16.232 1.00 95.44 116 PRO A CA 1
ATOM 907 C C . PRO A 1 116 ? 2.457 10.592 17.514 1.00 95.44 116 PRO A C 1
ATOM 909 O O . PRO A 1 116 ? 3.223 10.397 18.453 1.00 95.44 116 PRO A O 1
ATOM 912 N N . LYS A 1 117 ? 1.199 10.131 17.515 1.00 95.56 117 LYS A N 1
ATOM 913 C CA . LYS A 1 117 ? 0.591 9.361 18.623 1.00 95.56 117 LYS A CA 1
ATOM 914 C C . LYS A 1 117 ? 1.076 7.908 18.712 1.00 95.56 117 LYS A C 1
ATOM 916 O O . LYS A 1 117 ? 0.793 7.217 19.685 1.00 95.56 117 LYS A O 1
ATOM 921 N N . SER A 1 118 ? 1.766 7.429 17.682 1.00 96.50 118 SER A N 1
ATOM 922 C CA . SER A 1 118 ? 2.376 6.102 17.612 1.00 96.50 118 SER A CA 1
ATOM 923 C C . SER A 1 118 ? 3.608 6.155 16.701 1.00 96.50 118 SER A C 1
ATOM 925 O O . SER A 1 118 ? 3.858 7.156 16.031 1.00 96.50 118 SER A O 1
ATOM 927 N N . ASN A 1 119 ? 4.363 5.064 16.633 1.00 95.50 119 ASN A N 1
ATOM 928 C CA . ASN A 1 119 ? 5.432 4.873 15.654 1.00 95.50 119 ASN A CA 1
ATOM 929 C C . ASN A 1 119 ? 5.053 3.869 14.551 1.00 95.50 119 ASN A C 1
ATOM 931 O O . ASN A 1 119 ? 5.932 3.308 13.901 1.00 95.50 119 ASN A O 1
ATOM 935 N N . MET A 1 120 ? 3.759 3.608 14.357 1.00 96.81 120 MET A N 1
ATOM 936 C CA . MET A 1 120 ? 3.277 2.606 13.408 1.00 96.81 120 MET A CA 1
ATOM 937 C C . MET A 1 120 ? 3.013 3.256 12.052 1.00 96.81 120 MET A C 1
ATOM 939 O O . MET A 1 120 ? 1.988 3.907 11.860 1.00 96.81 120 MET A O 1
ATOM 943 N N . SER A 1 121 ? 3.935 3.082 11.110 1.00 94.88 121 SER A N 1
ATOM 944 C CA . SER A 1 121 ? 3.791 3.572 9.742 1.00 94.88 121 SER A CA 1
ATOM 945 C C . SER A 1 121 ? 2.828 2.698 8.948 1.00 94.88 121 SER A C 1
ATOM 947 O O . SER A 1 121 ? 2.925 1.470 8.972 1.00 94.88 121 SER A O 1
ATOM 949 N N . ALA A 1 122 ? 1.883 3.333 8.268 1.00 92.62 122 ALA A N 1
ATOM 950 C CA . ALA A 1 122 ? 0.916 2.690 7.401 1.00 92.62 122 ALA A CA 1
ATOM 951 C C . ALA A 1 122 ? 1.576 2.421 6.037 1.00 92.62 122 ALA A C 1
ATOM 953 O O . ALA A 1 122 ? 1.940 3.351 5.320 1.00 92.62 122 ALA A O 1
ATOM 954 N N . ALA A 1 123 ? 1.781 1.144 5.715 1.00 87.50 123 ALA A N 1
ATOM 955 C CA . ALA A 1 123 ? 2.621 0.717 4.599 1.00 87.50 123 ALA A CA 1
ATOM 956 C C . ALA A 1 123 ? 1.869 0.733 3.247 1.00 87.50 123 ALA A C 1
ATOM 958 O O . ALA A 1 123 ? 0.715 1.139 3.153 1.00 87.50 123 ALA A O 1
ATOM 959 N N . GLY A 1 124 ? 2.486 0.269 2.167 1.00 81.12 124 GLY A N 1
ATOM 960 C CA . GLY A 1 124 ? 1.878 0.227 0.831 1.00 81.12 124 GLY A CA 1
ATOM 961 C C . GLY A 1 124 ? 0.867 -0.909 0.624 1.00 81.12 124 GLY A C 1
ATOM 962 O O . GLY A 1 124 ? 0.184 -0.945 -0.400 1.00 81.12 124 GLY A O 1
ATOM 963 N N . VAL A 1 125 ? 0.754 -1.849 1.568 1.00 84.38 125 VAL A N 1
ATOM 964 C CA . VAL A 1 125 ? -0.110 -3.034 1.439 1.00 84.38 125 VAL A CA 1
ATOM 965 C C . VAL A 1 125 ? -1.363 -2.914 2.298 1.00 84.38 125 VAL A C 1
ATOM 967 O O . VAL A 1 125 ? -1.296 -2.895 3.525 1.00 84.38 125 VAL A O 1
ATOM 970 N N . MET A 1 126 ? -2.524 -2.922 1.643 1.00 90.19 126 MET A N 1
ATOM 971 C CA . MET A 1 126 ? -3.834 -2.916 2.291 1.00 90.19 126 MET A CA 1
ATOM 972 C C . MET A 1 126 ? -4.868 -3.723 1.499 1.00 90.19 126 MET A C 1
ATOM 974 O O . MET A 1 126 ? -4.761 -3.877 0.280 1.00 90.19 126 MET A O 1
ATOM 978 N N . VAL A 1 127 ? -5.885 -4.216 2.200 1.00 81.44 127 VAL A N 1
ATOM 979 C CA . VAL A 1 127 ? -7.123 -4.760 1.637 1.00 81.44 127 VAL A CA 1
ATOM 980 C C . VAL A 1 127 ? -8.235 -3.777 1.970 1.00 81.44 127 VAL A C 1
ATOM 982 O O . VAL A 1 127 ? -8.519 -3.524 3.139 1.00 81.44 127 VAL A O 1
ATOM 985 N N . ILE A 1 128 ? -8.846 -3.204 0.936 1.00 87.25 128 ILE A N 1
ATOM 986 C CA . ILE A 1 128 ? -9.900 -2.193 1.050 1.00 87.25 128 ILE A CA 1
ATOM 987 C C . ILE A 1 128 ? -11.005 -2.469 0.031 1.00 87.25 128 ILE A C 1
ATOM 989 O O . ILE A 1 128 ? -10.747 -2.978 -1.063 1.00 87.25 128 ILE A O 1
ATOM 993 N N . GLY A 1 129 ? -12.238 -2.136 0.401 1.00 78.38 129 GLY A N 1
ATOM 994 C CA . GLY A 1 129 ? -13.413 -2.275 -0.455 1.00 78.38 129 GLY A CA 1
ATOM 995 C C . GLY A 1 129 ? -13.666 -1.051 -1.335 1.00 78.38 129 GLY A C 1
ATOM 996 O O . GLY A 1 129 ? -13.019 -0.010 -1.207 1.00 78.38 129 GLY A O 1
ATOM 997 N N . SER A 1 130 ? -14.636 -1.166 -2.243 1.00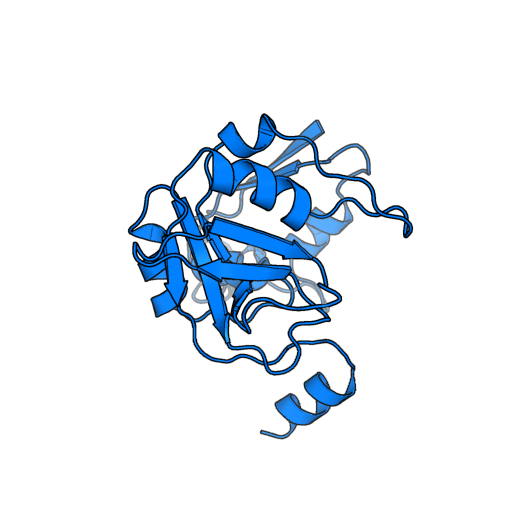 83.69 130 SER A N 1
ATOM 998 C CA . SER A 1 130 ? -15.033 -0.074 -3.148 1.00 83.69 130 SER A CA 1
ATOM 999 C C . SER A 1 130 ? -15.663 1.128 -2.435 1.00 83.69 130 SER A C 1
ATOM 1001 O O . SER A 1 130 ? -15.713 2.224 -2.987 1.00 83.69 130 SER A O 1
ATOM 1003 N N . GLU A 1 131 ? -16.090 0.942 -1.193 1.00 89.12 131 GLU A N 1
ATOM 1004 C CA . GLU A 1 131 ? -16.617 1.955 -0.285 1.00 89.12 131 GLU A CA 1
ATOM 1005 C C . GLU A 1 131 ? -15.613 3.093 -0.068 1.00 89.12 131 GLU A C 1
ATOM 1007 O O . GLU A 1 131 ? -16.014 4.208 0.262 1.00 89.12 131 GLU A O 1
ATOM 1012 N N . ILE A 1 132 ? -14.320 2.839 -0.306 1.00 88.31 132 ILE A N 1
ATOM 1013 C CA . ILE A 1 132 ? -13.265 3.852 -0.286 1.00 88.31 132 ILE A CA 1
ATOM 1014 C C . ILE A 1 132 ? -13.563 5.021 -1.238 1.00 88.31 132 ILE A C 1
ATOM 1016 O O . ILE A 1 132 ? -13.271 6.170 -0.922 1.00 88.31 132 ILE A O 1
ATOM 1020 N N . PHE A 1 133 ? -14.235 4.768 -2.364 1.00 86.56 133 PHE A N 1
ATOM 1021 C CA . PHE A 1 133 ? -14.576 5.801 -3.346 1.00 86.56 133 PHE A CA 1
ATOM 1022 C C . PHE A 1 133 ? -15.717 6.727 -2.903 1.00 86.56 133 PHE A C 1
ATOM 1024 O O . PHE A 1 133 ? -16.001 7.706 -3.589 1.00 86.56 133 PHE A O 1
ATOM 1031 N N . ASN A 1 134 ? -16.355 6.452 -1.761 1.00 90.69 134 ASN A N 1
ATOM 1032 C CA . ASN A 1 134 ? -17.341 7.356 -1.166 1.00 90.69 134 ASN A CA 1
ATOM 1033 C C . ASN A 1 134 ? -16.687 8.522 -0.405 1.00 90.69 134 ASN A C 1
ATOM 1035 O O . ASN A 1 134 ? -17.393 9.419 0.056 1.00 90.69 134 ASN A O 1
ATOM 1039 N N . TYR A 1 135 ? -15.359 8.513 -0.256 1.00 89.75 135 TYR A N 1
ATOM 1040 C CA . TYR A 1 135 ? -14.602 9.539 0.453 1.00 89.75 135 TYR A CA 1
ATOM 1041 C C . TYR A 1 135 ? -13.783 10.389 -0.515 1.00 89.75 135 TYR A C 1
ATOM 1043 O O . TYR A 1 135 ? -13.259 9.904 -1.517 1.00 89.75 135 TYR A O 1
ATOM 1051 N N . THR A 1 136 ? -13.624 11.665 -0.169 1.00 87.81 136 THR A N 1
ATOM 1052 C CA . THR A 1 136 ? -12.831 12.617 -0.950 1.00 87.81 136 THR A CA 1
ATOM 1053 C C . THR A 1 136 ? -11.501 12.860 -0.240 1.00 87.81 136 THR A C 1
ATOM 1055 O O . THR A 1 136 ? -11.513 13.197 0.949 1.00 87.81 136 THR A O 1
ATOM 1058 N N . PRO A 1 137 ? -10.353 12.720 -0.925 1.00 85.38 137 PRO A N 1
ATOM 1059 C CA . PRO A 1 137 ? -9.070 13.045 -0.325 1.00 85.38 137 PRO A CA 1
ATOM 1060 C C . PRO A 1 137 ? -8.948 14.558 -0.118 1.00 85.38 137 PRO A C 1
ATOM 1062 O O . PRO A 1 137 ? -9.395 15.363 -0.940 1.00 85.38 137 PRO A O 1
ATOM 1065 N N . THR A 1 138 ? -8.308 14.959 0.974 1.00 87.06 138 THR A N 1
ATOM 1066 C CA . THR A 1 138 ? -7.963 16.357 1.225 1.00 87.06 138 THR A CA 1
ATOM 1067 C C . THR A 1 138 ? -6.801 16.760 0.322 1.00 87.06 138 THR A C 1
ATOM 1069 O O . THR A 1 138 ? -5.810 16.037 0.207 1.00 87.06 138 THR A O 1
ATOM 1072 N N . ARG A 1 139 ? -6.913 17.932 -0.311 1.00 85.81 139 ARG A N 1
ATOM 1073 C CA . ARG A 1 139 ? -5.789 18.565 -1.004 1.00 85.81 139 ARG A CA 1
ATOM 1074 C C . ARG A 1 139 ? -4.924 19.310 0.007 1.00 85.81 139 ARG A C 1
ATOM 1076 O O . ARG A 1 139 ? -5.434 20.160 0.737 1.00 85.81 139 ARG A O 1
ATOM 1083 N N . HIS A 1 140 ? -3.634 19.013 0.035 1.00 79.88 140 HIS A N 1
ATOM 1084 C CA . HIS A 1 140 ? -2.680 19.625 0.955 1.00 79.88 140 HIS A CA 1
ATOM 1085 C C . HIS A 1 140 ? -2.008 20.862 0.342 1.00 79.88 140 HIS A C 1
ATOM 1087 O O . HIS A 1 140 ? -2.164 21.157 -0.844 1.00 79.88 140 HIS A O 1
ATOM 1093 N N . LEU A 1 141 ? -1.269 21.617 1.166 1.00 80.00 141 LEU A N 1
ATOM 1094 C CA . LEU A 1 141 ? -0.620 22.876 0.762 1.00 80.00 141 LEU A CA 1
ATOM 1095 C C . LEU A 1 141 ? 0.381 22.698 -0.388 1.00 80.00 141 LEU A C 1
ATOM 1097 O O . LEU A 1 141 ? 0.550 23.606 -1.195 1.00 80.00 141 LEU A O 1
ATOM 1101 N N . ASN A 1 142 ? 1.007 21.524 -0.489 1.00 81.31 142 ASN A N 1
ATOM 1102 C CA . ASN A 1 142 ? 1.894 21.160 -1.596 1.00 81.31 142 ASN A CA 1
ATOM 1103 C C . ASN A 1 142 ? 1.140 20.839 -2.903 1.00 81.31 142 ASN A C 1
ATOM 1105 O O . ASN A 1 142 ? 1.765 20.564 -3.921 1.00 81.31 142 ASN A O 1
ATOM 1109 N N . GLY A 1 143 ? -0.194 20.882 -2.888 1.00 81.50 143 GLY A N 1
ATOM 1110 C CA . GLY A 1 143 ? -1.053 20.622 -4.037 1.00 81.50 143 GLY A CA 1
ATOM 1111 C C . GLY A 1 143 ? -1.442 19.157 -4.228 1.00 81.50 143 GLY A C 1
ATOM 1112 O O . GLY A 1 143 ? -2.277 18.900 -5.099 1.00 81.50 143 GLY A O 1
ATOM 1113 N N . GLU A 1 144 ? -0.902 18.240 -3.422 1.00 76.88 144 GLU A N 1
ATOM 1114 C CA . GLU A 1 144 ? -1.134 16.796 -3.515 1.00 76.88 144 GLU A CA 1
ATOM 1115 C C . GLU A 1 144 ? -2.395 16.359 -2.760 1.00 76.88 144 GLU A C 1
ATOM 1117 O O . GLU A 1 144 ? -2.831 16.991 -1.794 1.00 76.88 144 GLU A O 1
ATOM 1122 N N . PHE A 1 145 ? -2.975 15.245 -3.203 1.00 77.31 145 PHE A N 1
ATOM 1123 C CA . PHE A 1 145 ? -4.067 14.562 -2.519 1.00 77.31 145 PHE A CA 1
ATOM 1124 C C . PHE A 1 145 ? -3.509 13.353 -1.780 1.00 77.31 145 PHE A C 1
ATOM 1126 O O . PHE A 1 145 ? -2.937 12.458 -2.400 1.00 77.31 145 PHE A O 1
ATOM 1133 N N . TYR A 1 146 ? -3.6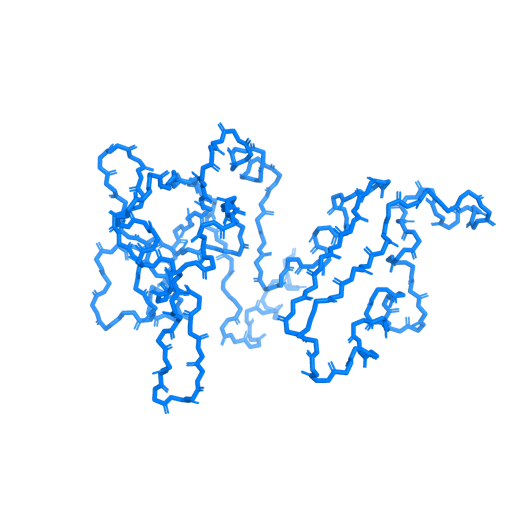78 13.307 -0.461 1.00 83.50 146 TYR A N 1
ATOM 1134 C CA . TYR A 1 146 ? -3.124 12.214 0.334 1.00 83.50 146 TYR A CA 1
ATOM 1135 C C . TYR A 1 146 ? -4.131 11.084 0.499 1.00 83.50 146 TYR A C 1
ATOM 1137 O O . TYR A 1 146 ? -5.214 11.292 1.053 1.00 83.50 146 TYR A O 1
ATOM 1145 N N . LEU A 1 147 ? -3.735 9.867 0.111 1.00 84.88 147 LEU A N 1
ATOM 1146 C CA . LEU A 1 147 ? -4.489 8.646 0.410 1.00 84.88 147 LEU A CA 1
ATOM 1147 C C . LEU A 1 147 ? -4.772 8.529 1.911 1.00 84.88 147 LEU A C 1
ATOM 1149 O O . LEU A 1 147 ? -5.873 8.170 2.309 1.00 84.88 147 LEU A O 1
ATOM 1153 N N . THR A 1 148 ? -3.817 8.921 2.749 1.00 90.62 148 THR A N 1
ATOM 1154 C CA . THR A 1 148 ? -3.940 8.909 4.208 1.00 90.62 148 THR A CA 1
ATOM 1155 C C . THR A 1 148 ? -5.129 9.727 4.710 1.00 90.62 148 THR A C 1
ATOM 1157 O O . THR A 1 148 ? -5.835 9.290 5.612 1.00 90.62 148 THR A O 1
ATOM 1160 N N . SER A 1 149 ? -5.429 10.874 4.090 1.00 91.25 149 SER A N 1
ATOM 1161 C CA . SER A 1 149 ? -6.602 11.688 4.457 1.00 91.25 149 SER A CA 1
ATOM 1162 C C . SER A 1 149 ? -7.930 10.984 4.149 1.00 91.25 149 SER A C 1
ATOM 1164 O O . SER A 1 149 ? -8.914 11.130 4.877 1.00 91.25 149 SER A O 1
ATOM 1166 N N . LEU A 1 150 ? -7.944 10.193 3.079 1.00 92.62 150 LEU A N 1
ATOM 1167 C CA . LEU A 1 150 ? -9.085 9.411 2.633 1.00 92.62 150 LEU A CA 1
ATOM 1168 C C . LEU A 1 150 ? -9.250 8.183 3.540 1.00 92.62 150 LEU A C 1
ATOM 1170 O O . LEU A 1 150 ? -10.326 7.951 4.093 1.00 92.62 150 LEU A O 1
ATOM 1174 N N . MET A 1 151 ? -8.157 7.469 3.804 1.00 95.50 151 MET A N 1
ATOM 1175 C CA . MET A 1 151 ? -8.138 6.346 4.736 1.00 95.50 151 MET A CA 1
ATOM 1176 C C . MET A 1 151 ? -8.523 6.762 6.158 1.00 95.50 151 MET A C 1
ATOM 1178 O O . MET A 1 151 ? -9.249 6.027 6.817 1.00 95.50 151 MET A O 1
ATOM 1182 N N . ASN A 1 152 ? -8.142 7.957 6.619 1.00 97.06 152 ASN A N 1
ATOM 1183 C CA . ASN A 1 152 ? -8.557 8.458 7.933 1.00 97.06 152 ASN A CA 1
ATOM 1184 C C . ASN A 1 152 ? -10.077 8.647 8.053 1.00 97.06 152 ASN A C 1
ATOM 1186 O O . ASN A 1 152 ? -10.629 8.580 9.147 1.00 97.06 152 ASN A O 1
ATOM 1190 N N . GLN A 1 153 ? -10.771 8.899 6.942 1.00 96.25 153 GLN A N 1
ATOM 1191 C CA . GLN A 1 153 ? -12.234 8.905 6.921 1.00 96.25 153 GLN A CA 1
ATOM 1192 C C . GLN A 1 153 ? -12.782 7.475 6.885 1.00 96.25 153 GLN A C 1
ATOM 1194 O O . GLN A 1 153 ? -13.731 7.163 7.600 1.00 96.25 153 GLN A O 1
ATOM 1199 N N . PHE A 1 154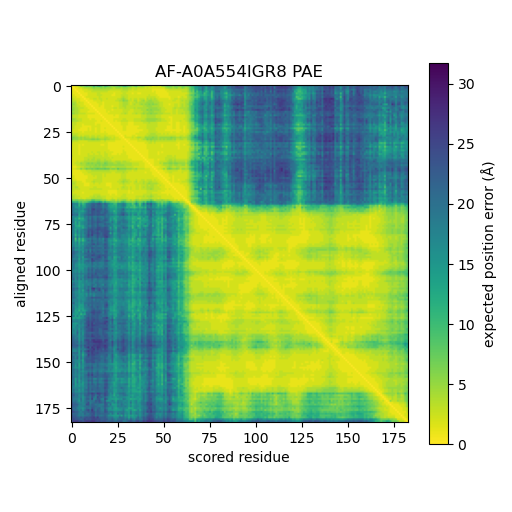 ? -12.151 6.594 6.106 1.00 96.56 154 PHE A N 1
ATOM 1200 C CA . PHE A 1 154 ? -12.550 5.194 5.975 1.00 96.56 154 PHE A CA 1
ATOM 1201 C C . PHE A 1 154 ? -12.498 4.434 7.309 1.00 96.56 154 PHE A C 1
ATOM 1203 O O . PHE A 1 154 ? -13.489 3.817 7.699 1.00 96.56 154 PHE A O 1
ATOM 1210 N N . VAL A 1 155 ? -11.386 4.532 8.047 1.00 97.50 155 VAL A N 1
ATOM 1211 C CA . VAL A 1 155 ? -11.176 3.816 9.324 1.00 97.50 155 VAL A CA 1
ATOM 1212 C C . VAL A 1 155 ? -12.140 4.252 10.433 1.00 97.50 155 VAL A C 1
ATOM 1214 O O . VAL A 1 155 ? -12.349 3.519 11.392 1.00 97.50 155 VAL A O 1
ATOM 1217 N N . LYS A 1 156 ? -12.778 5.424 10.300 1.00 96.88 156 LYS A N 1
ATOM 1218 C CA . LYS A 1 156 ? -13.804 5.896 11.247 1.00 96.88 156 LYS A CA 1
ATOM 1219 C C . LYS A 1 156 ? -15.140 5.177 11.084 1.00 96.88 156 LYS A C 1
ATOM 1221 O O . LYS A 1 156 ? -15.916 5.129 12.032 1.00 96.88 156 LYS A O 1
ATOM 1226 N N . ASN A 1 157 ? -15.408 4.641 9.895 1.00 97.12 157 ASN A N 1
ATOM 1227 C CA . ASN A 1 157 ? -16.680 4.000 9.558 1.00 97.12 157 ASN A CA 1
ATOM 1228 C C . ASN A 1 157 ? -16.554 2.481 9.392 1.00 97.12 157 ASN A C 1
ATOM 1230 O O . ASN A 1 157 ? -17.555 1.775 9.485 1.00 97.12 157 ASN A O 1
ATOM 1234 N N . TYR A 1 158 ? -15.340 1.975 9.167 1.00 97.12 158 TYR A N 1
ATOM 1235 C CA . TYR A 1 158 ? -15.071 0.560 8.938 1.00 97.12 158 TYR A CA 1
ATOM 1236 C C . TYR A 1 158 ? -13.945 0.061 9.835 1.00 97.12 158 TYR A C 1
ATOM 1238 O O . TYR A 1 158 ? -12.942 0.742 10.042 1.00 97.12 158 TYR A O 1
ATOM 1246 N N . LYS A 1 159 ? -14.082 -1.175 10.322 1.00 97.62 159 LYS A N 1
ATOM 1247 C CA . LYS A 1 159 ? -13.025 -1.842 11.083 1.00 97.62 159 LYS A CA 1
ATOM 1248 C C . LYS A 1 159 ? -11.917 -2.305 10.142 1.00 97.62 159 LYS A C 1
ATOM 1250 O O . LYS A 1 159 ? -12.055 -3.332 9.484 1.00 97.62 159 LYS A O 1
ATOM 1255 N N . VAL A 1 160 ? -10.825 -1.547 10.089 1.00 98.25 160 VAL A N 1
ATOM 1256 C CA . VAL A 1 160 ? -9.625 -1.909 9.325 1.00 98.25 160 VAL A CA 1
ATOM 1257 C C . VAL A 1 160 ? -8.613 -2.550 10.260 1.00 98.25 160 VAL A C 1
ATOM 1259 O O . VAL A 1 160 ? -8.065 -1.876 11.132 1.00 98.25 160 VAL A O 1
ATOM 1262 N N . HIS A 1 161 ? -8.361 -3.846 10.085 1.00 98.56 161 HIS A N 1
ATOM 1263 C CA . HIS A 1 161 ? -7.417 -4.575 10.926 1.00 98.56 161 HIS A CA 1
ATOM 1264 C C . HIS A 1 161 ? -5.971 -4.154 10.633 1.00 98.56 161 HIS A C 1
ATOM 1266 O O . HIS A 1 161 ? -5.527 -4.174 9.483 1.00 98.56 161 HIS A O 1
ATOM 1272 N N . ALA A 1 162 ? -5.216 -3.816 11.675 1.00 98.06 162 ALA A N 1
ATOM 1273 C CA . ALA A 1 162 ? -3.797 -3.517 11.562 1.00 98.06 162 ALA A CA 1
ATOM 1274 C C . ALA A 1 162 ? -2.989 -4.822 11.553 1.00 98.06 162 ALA A C 1
ATOM 1276 O O . ALA A 1 162 ? -2.816 -5.484 12.584 1.00 98.06 162 ALA A O 1
ATOM 1277 N N . VAL A 1 163 ? -2.469 -5.188 10.383 1.00 97.00 163 VAL A N 1
ATOM 1278 C CA . VAL A 1 163 ? -1.504 -6.283 10.260 1.00 97.00 163 VAL A CA 1
ATOM 1279 C C . VAL A 1 163 ? -0.142 -5.739 10.651 1.00 97.00 163 VAL A C 1
ATOM 1281 O O . VAL A 1 163 ? 0.404 -4.879 9.971 1.00 97.00 163 VAL A O 1
ATOM 1284 N N . ILE A 1 164 ? 0.407 -6.214 11.764 1.00 96.56 164 ILE A N 1
ATOM 1285 C CA . ILE A 1 164 ? 1.703 -5.727 12.238 1.00 96.56 164 ILE A CA 1
ATOM 1286 C C . ILE A 1 164 ? 2.800 -6.361 11.400 1.00 96.56 164 ILE A C 1
ATOM 1288 O O . ILE A 1 164 ? 2.964 -7.579 11.426 1.00 96.56 164 ILE A O 1
ATOM 1292 N N . GLY A 1 165 ? 3.493 -5.516 10.645 1.00 91.88 165 GLY A N 1
ATOM 1293 C CA . GLY A 1 165 ? 4.627 -5.900 9.823 1.00 91.88 165 GLY A CA 1
ATOM 1294 C C . GLY A 1 165 ? 5.961 -5.699 10.528 1.00 91.88 165 GLY A C 1
ATOM 1295 O O . GLY A 1 165 ? 6.049 -5.045 11.574 1.00 91.88 165 GLY A O 1
ATOM 1296 N N . ASP A 1 166 ? 7.004 -6.236 9.912 1.00 89.50 166 ASP A N 1
ATOM 1297 C CA . ASP A 1 166 ? 8.376 -6.068 10.372 1.00 89.50 166 ASP A CA 1
ATOM 1298 C C . ASP A 1 166 ? 8.860 -4.626 10.140 1.00 89.50 166 ASP A C 1
ATOM 1300 O O . ASP A 1 166 ? 8.418 -3.966 9.182 1.00 89.50 166 ASP A O 1
ATOM 1304 N N . PRO A 1 167 ? 9.795 -4.128 10.977 1.00 87.69 167 PRO A N 1
ATOM 1305 C CA . PRO A 1 167 ? 10.524 -2.903 10.687 1.00 87.69 167 PRO A CA 1
ATOM 1306 C C . PRO A 1 167 ? 11.165 -2.990 9.303 1.00 87.69 167 PRO A C 1
ATOM 1308 O O . PRO A 1 167 ? 11.804 -3.988 8.962 1.00 87.69 167 PRO A O 1
ATOM 1311 N N . ARG A 1 168 ? 11.005 -1.935 8.507 1.00 78.50 168 ARG A N 1
ATOM 1312 C CA . ARG A 1 168 ? 11.500 -1.888 7.130 1.00 78.50 168 ARG A CA 1
ATOM 1313 C C . ARG A 1 168 ? 12.191 -0.563 6.834 1.00 78.50 168 ARG A C 1
ATOM 1315 O O . ARG A 1 168 ? 11.857 0.442 7.469 1.00 78.50 168 ARG A O 1
ATOM 1322 N N . PRO A 1 169 ? 13.136 -0.547 5.879 1.00 75.81 169 PRO A N 1
ATOM 1323 C CA . PRO A 1 169 ? 13.721 0.695 5.409 1.00 75.81 169 PRO A CA 1
ATOM 1324 C C . PRO A 1 169 ? 12.622 1.626 4.901 1.00 75.81 169 PRO A C 1
ATOM 1326 O O . PRO A 1 169 ? 11.702 1.191 4.212 1.00 75.81 169 PRO A O 1
ATOM 1329 N N . GLN A 1 170 ? 12.730 2.903 5.242 1.00 71.62 170 GLN A N 1
ATOM 1330 C CA . GLN A 1 170 ? 12.018 3.955 4.531 1.00 71.62 170 GLN A CA 1
ATOM 1331 C C . GLN A 1 170 ? 12.969 4.471 3.461 1.00 71.62 170 GLN A C 1
ATOM 1333 O O . GLN A 1 170 ? 14.165 4.527 3.704 1.00 71.62 170 GLN A O 1
ATOM 1338 N N . PHE A 1 171 ? 12.472 4.784 2.270 1.00 76.38 171 PHE A N 1
ATOM 1339 C CA . PHE A 1 171 ? 13.302 5.327 1.194 1.00 76.38 171 PHE A CA 1
ATOM 1340 C C . PHE A 1 171 ? 13.141 6.845 1.153 1.00 76.38 171 PHE A C 1
ATOM 1342 O O . PHE A 1 171 ? 12.593 7.413 0.210 1.00 76.38 171 PHE A O 1
ATOM 1349 N N . ILE A 1 172 ? 13.582 7.503 2.221 1.00 76.81 172 ILE A N 1
ATOM 1350 C CA . ILE A 1 172 ? 13.463 8.956 2.403 1.00 76.81 172 ILE A CA 1
ATOM 1351 C C . ILE A 1 172 ? 14.684 9.699 1.852 1.00 76.81 172 ILE A C 1
ATOM 1353 O O . ILE A 1 172 ? 14.637 10.918 1.674 1.00 76.81 172 ILE A O 1
ATOM 1357 N N . SER A 1 173 ? 15.772 8.981 1.555 1.00 78.88 173 SER A N 1
ATOM 1358 C CA . SER A 1 173 ? 16.982 9.542 0.951 1.00 78.88 173 SER A CA 1
ATOM 1359 C C . SER A 1 173 ? 17.724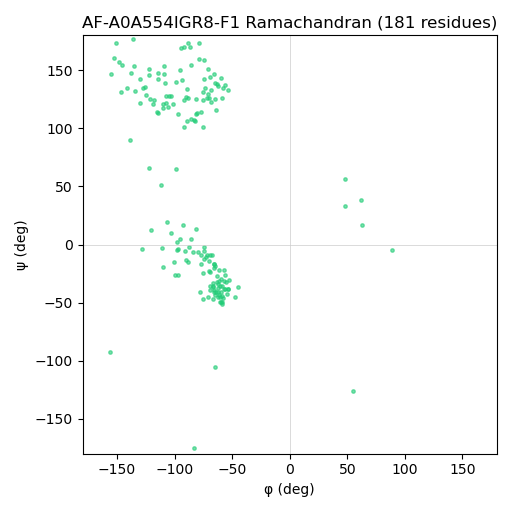 8.548 0.039 1.00 78.88 173 SER A C 1
ATOM 1361 O O . SER A 1 173 ? 17.614 7.332 0.216 1.00 78.88 173 SER A O 1
ATOM 1363 N N . PRO A 1 174 ? 18.547 9.034 -0.914 1.00 78.94 174 PRO A N 1
ATOM 1364 C CA . PRO A 1 174 ? 19.422 8.170 -1.712 1.00 78.94 174 PRO A CA 1
ATOM 1365 C C . PRO A 1 174 ? 20.394 7.323 -0.873 1.00 78.94 174 PRO A C 1
ATOM 1367 O O . PRO A 1 174 ? 20.733 6.208 -1.272 1.00 78.94 174 PRO A O 1
ATOM 1370 N N . ASP A 1 175 ? 20.826 7.828 0.287 1.00 80.25 175 ASP A N 1
ATOM 1371 C CA . ASP A 1 175 ? 21.801 7.158 1.155 1.00 80.25 175 ASP A CA 1
ATOM 1372 C C . ASP A 1 175 ? 21.277 5.824 1.700 1.00 80.25 175 ASP A C 1
ATOM 1374 O O . ASP A 1 175 ? 22.046 4.874 1.852 1.00 80.25 175 ASP A O 1
ATOM 1378 N N . GLU A 1 176 ? 19.970 5.705 1.937 1.00 72.44 176 GLU A N 1
ATOM 1379 C CA . GLU A 1 176 ? 19.351 4.453 2.392 1.00 72.44 176 GLU A CA 1
ATOM 1380 C C . GLU A 1 176 ? 19.438 3.360 1.327 1.00 72.44 176 GLU A C 1
ATOM 1382 O O . GLU A 1 176 ? 19.757 2.211 1.640 1.00 72.44 176 GLU A O 1
ATOM 1387 N N . ILE A 1 177 ? 19.257 3.726 0.055 1.00 73.31 177 ILE A N 1
ATOM 1388 C CA . ILE A 1 177 ? 19.420 2.801 -1.072 1.00 73.31 177 ILE A CA 1
ATOM 1389 C C . ILE A 1 177 ? 20.879 2.344 -1.171 1.00 73.31 177 ILE A C 1
ATOM 1391 O O . ILE A 1 177 ? 21.148 1.157 -1.365 1.00 73.31 177 ILE A O 1
ATOM 1395 N N . VAL A 1 178 ? 21.837 3.265 -1.019 1.00 75.69 178 VAL A N 1
ATOM 1396 C CA . VAL A 1 178 ? 23.268 2.921 -1.026 1.00 75.69 178 VAL A CA 1
ATOM 1397 C C . VAL A 1 178 ? 23.594 1.959 0.114 1.00 75.69 178 VAL A C 1
ATOM 1399 O O . VAL A 1 178 ? 24.256 0.950 -0.116 1.00 75.69 178 VAL A O 1
ATOM 1402 N N . LYS A 1 179 ? 23.092 2.226 1.322 1.00 74.75 179 LYS A N 1
ATOM 1403 C CA . LYS A 1 179 ? 23.340 1.405 2.514 1.00 74.75 179 LYS A CA 1
ATOM 1404 C C . LYS A 1 179 ? 22.801 -0.019 2.362 1.00 74.75 179 LYS A C 1
ATOM 1406 O O . LYS A 1 179 ? 23.485 -0.961 2.746 1.00 74.75 179 LYS A O 1
ATOM 1411 N N . LEU A 1 180 ? 21.617 -0.177 1.770 1.00 70.62 180 LEU A N 1
ATOM 1412 C CA . LEU A 1 180 ? 21.011 -1.487 1.507 1.00 70.62 180 LEU A CA 1
ATOM 1413 C C . LEU A 1 180 ? 21.755 -2.287 0.436 1.00 70.62 180 LEU A C 1
ATOM 1415 O O . LEU A 1 180 ? 21.868 -3.498 0.561 1.00 70.62 180 LEU A O 1
ATOM 1419 N N . ASN A 1 181 ? 22.295 -1.624 -0.590 1.00 67.25 181 ASN A N 1
ATOM 1420 C CA . ASN A 1 181 ? 23.074 -2.287 -1.642 1.00 67.25 181 ASN A CA 1
ATOM 1421 C C . ASN A 1 181 ? 24.462 -2.769 -1.177 1.00 67.25 181 ASN A C 1
ATOM 1423 O O . ASN A 1 181 ? 25.160 -3.434 -1.942 1.00 67.25 181 ASN A O 1
ATOM 1427 N N . LEU A 1 182 ? 24.886 -2.394 0.033 1.00 66.50 182 LEU A N 1
ATOM 1428 C CA . LEU A 1 182 ? 26.154 -2.805 0.641 1.00 66.50 182 LEU A CA 1
ATOM 1429 C C . LEU A 1 182 ? 26.004 -3.990 1.615 1.00 66.50 182 LEU A C 1
ATOM 1431 O O . LEU A 1 182 ? 27.019 -4.457 2.134 1.00 66.50 182 LEU A O 1
ATOM 1435 N N . LEU A 1 183 ? 24.770 -4.441 1.875 1.00 54.78 183 LEU A N 1
ATOM 1436 C CA . LEU A 1 183 ? 24.433 -5.626 2.676 1.00 54.78 183 LEU A CA 1
ATOM 1437 C C . LEU A 1 183 ? 24.347 -6.880 1.795 1.00 54.78 183 LEU A C 1
ATOM 1439 O O . LEU A 1 183 ? 24.721 -7.960 2.305 1.00 54.78 183 LEU A O 1
#